Protein 6V7K (pdb70)

Organism: Homo sapiens (NCBI:txid9606)

Structure (mmCIF, N/CA/C/O backbone):
data_6V7K
#
_entry.id   6V7K
#
_cell.length_a   57.380
_cell.length_b   77.557
_cell.length_c   85.720
_cell.angle_alpha   90.00
_cell.angle_beta   90.00
_cell.angle_gamma   90.00
#
_symmetry.space_group_name_H-M   'P 21 21 21'
#
loop_
_entity.id
_entity.type
_entity.pdbx_description
1 polymer 'Vascular endothelial growth factor A'
2 polymer 'alpha/beta-Peptide HH4'
3 water water
#
loop_
_atom_site.group_PDB
_atom_site.id
_atom_site.type_symbol
_atom_site.label_atom_id
_atom_site.label_alt_id
_atom_site.label_comp_id
_atom_site.label_asym_id
_atom_site.label_entity_id
_atom_site.label_seq_id
_atom_site.pdbx_PDB_ins_code
_atom_site.Cartn_x
_atom_site.Cartn_y
_atom_site.Cartn_z
_atom_site.occupancy
_atom_site.B_iso_or_equiv
_atom_site.auth_seq_id
_atom_site.auth_comp_id
_atom_site.auth_asym_id
_atom_site.auth_atom_id
_atom_site.pdbx_PDB_model_num
ATOM 1 N N . GLU A 1 7 ? -8.320 -41.553 -12.144 1.00 60.81 13 GLU A N 1
ATOM 2 C CA . GLU A 1 7 ? -8.190 -41.627 -13.607 1.00 68.81 13 GLU A CA 1
ATOM 3 C C . GLU A 1 7 ? -6.865 -40.990 -14.032 1.00 64.75 13 GLU A C 1
ATOM 4 O O . GLU A 1 7 ? -6.412 -40.026 -13.419 1.00 68.10 13 GLU A O 1
ATOM 6 N N . VAL A 1 8 ? -6.259 -41.553 -15.079 1.00 55.64 14 VAL A N 1
ATOM 7 C CA . VAL A 1 8 ? -5.112 -40.967 -15.750 1.00 55.27 14 VAL A CA 1
ATOM 8 C C . VAL A 1 8 ? -5.576 -39.704 -16.486 1.00 55.46 14 VAL A C 1
ATOM 9 O O . VAL A 1 8 ? -6.566 -39.749 -17.206 1.00 63.43 14 VAL A O 1
ATOM 13 N N . VAL A 1 9 ? -4.860 -38.588 -16.302 1.00 52.15 15 VAL A N 1
ATOM 14 C CA . VAL A 1 9 ? -5.229 -37.310 -16.922 1.00 47.82 15 VAL A CA 1
ATOM 15 C C . VAL A 1 9 ? -4.688 -37.279 -18.350 1.00 46.20 15 VAL A C 1
ATOM 16 O O . VAL A 1 9 ? -3.500 -37.490 -18.567 1.00 46.58 15 VAL A O 1
ATOM 20 N N . LYS A 1 10 ? -5.572 -36.972 -19.305 1.00 48.10 16 LYS A N 1
ATOM 21 C CA . LYS A 1 10 ? -5.272 -37.132 -20.740 1.00 50.30 16 LYS A CA 1
ATOM 22 C C . LYS A 1 10 ? -4.366 -35.975 -21.200 1.00 47.53 16 LYS A C 1
ATOM 23 O O . LYS A 1 10 ? -4.472 -34.840 -20.696 1.00 43.34 16 LYS A O 1
ATOM 25 N N . PHE A 1 11 ? -3.472 -36.268 -22.158 1.00 43.32 17 PHE A N 1
ATOM 26 C CA . PHE A 1 11 ? -2.459 -35.320 -22.609 1.00 42.92 17 PHE A CA 1
ATOM 27 C C . PHE A 1 11 ? -3.048 -33.912 -22.807 1.00 45.75 17 PHE A C 1
ATOM 28 O O . PHE A 1 11 ? -2.611 -32.969 -22.170 1.00 45.85 17 PHE A O 1
ATOM 36 N N . MET A 1 12 ? -4.031 -33.782 -23.703 1.00 48.16 18 MET A N 1
ATOM 37 C CA . MET A 1 12 ? -4.610 -32.497 -24.070 1.00 50.65 18 MET A CA 1
ATOM 38 C C . MET A 1 12 ? -5.103 -31.741 -22.826 1.00 48.98 18 MET A C 1
ATOM 39 O O . MET A 1 12 ? -5.046 -30.511 -22.793 1.00 42.22 18 MET A O 1
ATOM 44 N N . ASP A 1 13 ? -5.585 -32.464 -21.812 1.00 46.77 19 ASP A N 1
ATOM 45 C CA . ASP A 1 13 ? -6.109 -31.848 -20.608 1.00 47.36 19 ASP A CA 1
ATOM 46 C C . ASP A 1 13 ? -4.943 -31.318 -19.753 1.00 47.65 19 ASP A C 1
ATOM 47 O O . ASP A 1 13 ? -5.001 -30.214 -19.230 1.00 47.58 19 ASP A O 1
ATOM 52 N N . VAL A 1 14 ? -3.867 -32.096 -19.617 1.00 47.69 20 VAL A N 1
ATOM 53 C CA . VAL A 1 14 ? -2.690 -31.641 -18.886 1.00 44.16 20 VAL A CA 1
ATOM 54 C C . VAL A 1 14 ? -2.204 -30.321 -19.499 1.00 47.45 20 VAL A C 1
ATOM 55 O O . VAL A 1 14 ? -1.884 -29.355 -18.772 1.00 52.62 20 VAL A O 1
ATOM 59 N N . TYR A 1 15 ? -2.138 -30.288 -20.835 1.00 40.00 21 TYR A N 1
ATOM 60 C CA . TYR A 1 15 ? -1.571 -29.173 -21.550 1.00 39.48 21 TYR A CA 1
ATOM 61 C C . TYR A 1 15 ? -2.437 -27.928 -21.380 1.00 38.95 21 TYR A C 1
ATOM 62 O O . TYR A 1 15 ? -1.922 -26.877 -21.195 1.00 42.90 21 TYR A O 1
ATOM 71 N N . GLN A 1 16 ? -3.755 -28.076 -21.471 1.00 45.55 22 GLN A N 1
ATOM 72 C CA . GLN A 1 16 ? -4.677 -26.952 -21.403 1.00 49.24 22 GLN A CA 1
ATOM 73 C C . GLN A 1 16 ? -4.597 -26.340 -20.007 1.00 45.32 22 GLN A C 1
ATOM 74 O O . GLN A 1 16 ? -4.675 -25.145 -19.848 1.00 40.73 22 GLN A O 1
ATOM 80 N N . ARG A 1 17 ? -4.472 -27.193 -18.994 1.00 45.26 23 ARG A N 1
ATOM 81 C CA . ARG A 1 17 ? -4.525 -26.721 -17.634 1.00 43.06 23 ARG A CA 1
ATOM 82 C C . ARG A 1 17 ? -3.218 -26.010 -17.252 1.00 40.55 23 ARG A C 1
ATOM 83 O O . ARG A 1 17 ? -3.241 -25.185 -16.370 1.00 38.39 23 ARG A O 1
ATOM 91 N N . SER A 1 18 ? -2.100 -26.320 -17.923 1.00 39.24 24 SER A N 1
ATOM 92 C CA . SER A 1 18 ? -0.803 -25.849 -17.467 1.00 39.07 24 SER A CA 1
ATOM 93 C C . SER A 1 18 ? -0.216 -24.761 -18.375 1.00 37.95 24 SER A C 1
ATOM 94 O O . SER A 1 18 ? 0.847 -24.217 -18.042 1.00 34.81 24 SER A O 1
ATOM 97 N N . TYR A 1 19 ? -0.894 -24.437 -19.487 1.00 37.03 25 TYR A N 1
ATOM 98 C CA . TYR A 1 19 ? -0.438 -23.380 -20.421 1.00 39.71 25 TYR A CA 1
ATOM 99 C C . TYR A 1 19 ? -0.665 -22.001 -19.782 1.00 38.84 25 TYR A C 1
ATOM 100 O O . TYR A 1 19 ? -1.728 -21.750 -19.204 1.00 39.59 25 TYR A O 1
ATOM 109 N N . CYS A 1 20 ? 0.351 -21.136 -19.906 1.00 40.47 26 CYS A N 1
ATOM 110 C CA . CYS A 1 20 ? 0.357 -19.681 -19.550 1.00 41.13 26 CYS A CA 1
ATOM 111 C C . CYS A 1 20 ? -1.062 -19.143 -19.364 1.00 39.16 26 CYS A C 1
ATOM 112 O O . CYS A 1 20 ? -1.821 -19.071 -20.310 1.00 38.50 26 CYS A O 1
ATOM 115 N N . HIS A 1 21 ? -1.406 -18.793 -18.123 1.00 39.68 27 HIS A N 1
ATOM 116 C CA . HIS A 1 21 ? -2.675 -18.140 -17.809 1.00 40.83 27 HIS A CA 1
ATOM 117 C C . HIS A 1 21 ? -2.622 -17.608 -16.374 1.00 42.37 27 HIS A C 1
ATOM 118 O O . HIS A 1 21 ? -1.717 -17.934 -15.601 1.00 36.24 27 HIS A O 1
ATOM 125 N N . PRO A 1 22 ? -3.581 -16.744 -15.980 1.00 40.18 28 PRO A N 1
ATOM 126 C CA . PRO A 1 22 ? -3.615 -16.218 -14.623 1.00 38.44 28 PRO A CA 1
ATOM 127 C C . PRO A 1 22 ? -4.101 -17.308 -13.669 1.00 36.92 28 PRO A C 1
ATOM 128 O O . PRO A 1 22 ? -5.121 -17.922 -13.944 1.00 35.76 28 PRO A O 1
ATOM 132 N N . ILE A 1 23 ? -3.366 -17.494 -12.568 1.00 38.28 29 ILE A N 1
ATOM 133 C CA . ILE A 1 23 ? -3.614 -18.541 -11.569 1.00 44.14 29 ILE A CA 1
ATOM 134 C C . ILE A 1 23 ? -3.620 -17.877 -10.181 1.00 41.90 29 ILE A C 1
ATOM 135 O O . ILE A 1 23 ? -2.848 -16.943 -9.921 1.00 39.05 29 ILE A O 1
ATOM 140 N N . GLU A 1 24 ? -4.507 -18.346 -9.299 1.00 39.76 30 GLU A N 1
ATOM 141 C CA . GLU A 1 24 ? -4.522 -17.890 -7.922 1.00 40.14 30 GLU A CA 1
ATOM 142 C C . GLU A 1 24 ? -3.245 -18.400 -7.231 1.00 36.71 30 GLU A C 1
ATOM 143 O O . GLU A 1 24 ? -2.941 -19.560 -7.248 1.00 34.79 30 GLU A O 1
ATOM 149 N N . THR A 1 25 ? -2.517 -17.471 -6.619 1.00 37.95 31 THR A N 1
ATOM 150 C CA . THR A 1 25 ? -1.170 -17.643 -6.167 1.00 37.49 31 THR A CA 1
ATOM 151 C C . THR A 1 25 ? -1.049 -16.958 -4.810 1.00 38.30 31 THR A C 1
ATOM 152 O O . THR A 1 25 ? -1.586 -15.883 -4.623 1.00 38.67 31 THR A O 1
ATOM 156 N N . LEU A 1 26 ? -0.343 -17.611 -3.888 1.00 39.04 32 LEU A N 1
ATOM 157 C CA . LEU A 1 26 ? -0.144 -17.131 -2.552 1.00 39.72 32 LEU A CA 1
ATOM 158 C C . LEU A 1 26 ? 1.213 -16.439 -2.526 1.00 43.21 32 LEU A C 1
ATOM 159 O O . LEU A 1 26 ? 2.247 -17.067 -2.806 1.00 43.21 32 LEU A O 1
ATOM 164 N N . VAL A 1 27 ? 1.143 -15.131 -2.250 1.00 40.05 33 VAL A N 1
ATOM 165 C CA . VAL A 1 27 ? 2.212 -14.220 -2.367 1.00 39.94 33 VAL A CA 1
ATOM 166 C C . VAL A 1 27 ? 2.481 -13.590 -1.000 1.00 42.24 33 VAL A C 1
ATOM 167 O O . VAL A 1 27 ? 1.566 -13.050 -0.383 1.00 39.05 33 VAL A O 1
ATOM 171 N N . ASP A 1 28 ? 3.753 -13.628 -0.589 1.00 47.96 34 ASP A N 1
ATOM 172 C CA . ASP A 1 28 ? 4.238 -13.051 0.663 1.00 54.93 34 ASP A CA 1
ATOM 173 C C . ASP A 1 28 ? 4.156 -11.516 0.594 1.00 48.61 34 ASP A C 1
ATOM 174 O O . ASP A 1 28 ? 4.626 -10.901 -0.355 1.00 46.90 34 ASP A O 1
ATOM 179 N N . ILE A 1 29 ? 3.548 -10.908 1.618 1.00 45.00 35 ILE A N 1
ATOM 180 C CA . ILE A 1 29 ? 3.329 -9.475 1.640 1.00 48.08 35 ILE A CA 1
ATOM 181 C C . ILE A 1 29 ? 4.671 -8.740 1.720 1.00 52.23 35 ILE A C 1
ATOM 182 O O . ILE A 1 29 ? 4.770 -7.670 1.170 1.00 55.01 35 ILE A O 1
ATOM 187 N N . PHE A 1 30 ? 5.682 -9.321 2.387 1.00 64.89 36 PHE A N 1
ATOM 188 C CA . PHE A 1 30 ? 7.062 -8.753 2.444 1.00 75.06 36 PHE A CA 1
ATOM 189 C C . PHE A 1 30 ? 7.643 -8.555 1.034 1.00 72.20 36 PHE A C 1
ATOM 190 O O . PHE A 1 30 ? 8.300 -7.548 0.781 1.00 70.31 36 PHE A O 1
ATOM 198 N N . GLN A 1 31 ? 7.417 -9.523 0.135 1.00 73.57 37 GLN A N 1
ATOM 199 C CA . GLN A 1 31 ? 8.011 -9.515 -1.211 1.00 71.69 37 GLN A CA 1
ATOM 200 C C . GLN A 1 31 ? 7.331 -8.463 -2.086 1.00 71.27 37 GLN A C 1
ATOM 201 O O . GLN A 1 31 ? 7.896 -8.041 -3.073 1.00 84.56 37 GLN A O 1
ATOM 207 N N . GLU A 1 32 ? 6.125 -8.038 -1.720 1.00 69.97 38 GLU A N 1
ATOM 208 C CA . GLU A 1 32 ? 5.423 -7.021 -2.492 1.00 77.16 38 GLU A CA 1
ATOM 209 C C . GLU A 1 32 ? 5.746 -5.617 -1.969 1.00 77.66 38 GLU A C 1
ATOM 210 O O . GLU A 1 32 ? 5.663 -4.652 -2.721 1.00 80.81 38 GLU A O 1
ATOM 216 N N . TYR A 1 33 ? 6.054 -5.513 -0.673 1.00 74.80 39 TYR A N 1
ATOM 217 C CA . TYR A 1 33 ? 6.410 -4.262 -0.027 1.00 72.61 39 TYR A CA 1
ATOM 218 C C . TYR A 1 33 ? 7.678 -4.496 0.789 1.00 74.40 39 TYR A C 1
ATOM 219 O O . TYR A 1 33 ? 7.615 -4.664 2.004 1.00 79.87 39 TYR A O 1
ATOM 228 N N . PRO A 1 34 ? 8.871 -4.565 0.160 1.00 82.38 40 PRO A N 1
ATOM 229 C CA . PRO A 1 34 ? 10.119 -4.710 0.916 1.00 83.29 40 PRO A CA 1
ATOM 230 C C . PRO A 1 34 ? 10.425 -3.457 1.753 1.00 85.10 40 PRO A C 1
ATOM 231 O O . PRO A 1 34 ? 11.107 -3.567 2.771 1.00 82.31 40 PRO A O 1
ATOM 235 N N . ASP A 1 35 ? 9.873 -2.307 1.328 1.00 86.55 41 ASP A N 1
ATOM 236 C CA . ASP A 1 35 ? 10.021 -0.994 1.983 1.00 95.20 41 ASP A CA 1
ATOM 237 C C . ASP A 1 35 ? 9.394 -0.987 3.388 1.00 100.25 41 ASP A C 1
ATOM 238 O O . ASP A 1 35 ? 9.854 -0.268 4.267 1.00 109.54 41 ASP A O 1
ATOM 240 N N . GLU A 1 36 ? 8.332 -1.770 3.595 1.00 104.26 42 GLU A N 1
ATOM 241 C CA . GLU A 1 36 ? 7.606 -1.787 4.865 1.00 97.11 42 GLU A CA 1
ATOM 242 C C . GLU A 1 36 ? 8.069 -2.996 5.689 1.00 102.40 42 GLU A C 1
ATOM 243 O O . GLU A 1 36 ? 7.239 -3.702 6.264 1.00 100.04 42 GLU A O 1
ATOM 246 N N . ILE A 1 37 ? 9.393 -3.208 5.761 1.00 105.72 43 ILE A N 1
ATOM 247 C CA . ILE A 1 37 ? 9.995 -4.392 6.413 1.00 112.69 43 ILE A CA 1
ATOM 248 C C . ILE A 1 37 ? 9.949 -4.282 7.951 1.00 119.17 43 ILE A C 1
ATOM 249 O O . ILE A 1 37 ? 10.205 -5.284 8.638 1.00 122.30 43 ILE A O 1
ATOM 251 N N . GLU A 1 38 ? 9.627 -3.093 8.490 1.00 116.29 44 GLU A N 1
ATOM 252 C CA . GLU A 1 38 ? 9.568 -2.832 9.949 1.00 107.97 44 GLU A CA 1
ATOM 253 C C . GLU A 1 38 ? 8.304 -3.440 10.594 1.00 109.17 44 GLU A C 1
ATOM 254 O O . GLU A 1 38 ? 8.352 -3.839 11.759 1.00 110.00 44 GLU A O 1
ATOM 256 N N . TYR A 1 39 ? 7.190 -3.518 9.846 1.00 106.18 45 TYR A N 1
ATOM 257 C CA . TYR A 1 39 ? 5.870 -3.990 10.347 1.00 91.66 45 TYR A CA 1
ATOM 258 C C . TYR A 1 39 ? 5.779 -5.533 10.310 1.00 85.50 45 TYR A C 1
ATOM 259 O O . TYR A 1 39 ? 6.614 -6.218 9.708 1.00 80.84 45 TYR A O 1
ATOM 261 N N . ILE A 1 40 ? 4.764 -6.081 10.994 1.00 78.69 46 ILE A N 1
ATOM 262 C CA . ILE A 1 40 ? 4.345 -7.497 10.871 1.00 68.47 46 ILE A CA 1
ATOM 263 C C . ILE A 1 40 ? 2.948 -7.507 10.241 1.00 60.48 46 ILE A C 1
ATOM 264 O O . ILE A 1 40 ? 2.117 -6.660 10.558 1.00 58.80 46 ILE A O 1
ATOM 269 N N . PHE A 1 41 ? 2.684 -8.477 9.364 1.00 53.27 47 PHE A N 1
ATOM 270 C CA . PHE A 1 41 ? 1.380 -8.550 8.694 1.00 51.67 47 PHE A CA 1
ATOM 271 C C . PHE A 1 41 ? 0.646 -9.831 9.085 1.00 42.40 47 PHE A C 1
ATOM 272 O O . PHE A 1 41 ? 1.246 -10.893 9.204 1.00 44.26 47 PHE A O 1
ATOM 280 N N . LYS A 1 42 ? -0.670 -9.702 9.237 1.00 40.01 48 LYS A N 1
ATOM 281 C CA . LYS A 1 42 ? -1.531 -10.820 9.509 1.00 42.70 48 LYS A CA 1
ATOM 282 C C . LYS A 1 42 ? -2.798 -10.692 8.660 1.00 39.78 48 LYS A C 1
ATOM 283 O O . LYS A 1 42 ? -3.482 -9.679 8.718 1.00 40.38 48 LYS A O 1
ATOM 289 N N . PRO A 1 43 ? -3.075 -11.671 7.791 1.00 37.01 49 PRO A N 1
ATOM 290 C CA . PRO A 1 43 ? -2.182 -12.752 7.401 1.00 35.55 49 PRO A CA 1
ATOM 291 C C . PRO A 1 43 ? -0.945 -12.170 6.724 1.00 35.24 49 PRO A C 1
ATOM 292 O O . PRO A 1 43 ? -0.977 -10.985 6.338 1.00 35.51 49 PRO A O 1
ATOM 296 N N . SER A 1 44 ? 0.106 -12.990 6.585 1.00 37.08 50 SER A N 1
ATOM 297 C CA . SER A 1 44 ? 1.403 -12.496 6.066 1.00 41.18 50 SER A CA 1
ATOM 298 C C . SER A 1 44 ? 1.544 -12.738 4.551 1.00 41.97 50 SER A C 1
ATOM 299 O O . SER A 1 44 ? 2.471 -12.220 3.922 1.00 46.92 50 SER A O 1
ATOM 302 N N . CYS A 1 45 ? 0.615 -13.493 3.958 1.00 40.84 51 CYS A N 1
ATOM 303 C CA . CYS A 1 45 ? 0.545 -13.611 2.517 1.00 42.88 51 CYS A CA 1
ATOM 304 C C . CYS A 1 45 ? -0.909 -13.424 2.046 1.00 38.36 51 CYS A C 1
ATOM 305 O O . CYS A 1 45 ? -1.830 -13.431 2.860 1.00 35.67 51 CYS A O 1
ATOM 308 N N . VAL A 1 46 ? -1.100 -13.191 0.737 1.00 34.61 52 VAL A N 1
ATOM 309 C CA . VAL A 1 46 ? -2.432 -12.952 0.193 1.00 35.26 52 VAL A CA 1
ATOM 310 C C . VAL A 1 46 ? -2.645 -13.720 -1.106 1.00 31.94 52 VAL A C 1
ATOM 311 O O . VAL A 1 46 ? -1.718 -13.974 -1.847 1.00 31.10 52 VAL A O 1
ATOM 315 N N . PRO A 1 47 ? -3.901 -14.030 -1.471 1.00 29.00 53 PRO A N 1
ATOM 316 C CA . PRO A 1 47 ? -4.198 -14.689 -2.733 1.00 29.79 53 PRO A CA 1
ATOM 317 C C . PRO A 1 47 ? -4.386 -13.693 -3.873 1.00 31.37 53 PRO A C 1
ATOM 318 O O . PRO A 1 47 ? -5.208 -12.816 -3.765 1.00 34.99 53 PRO A O 1
ATOM 322 N N . LEU A 1 48 ? -3.611 -13.856 -4.943 1.00 33.49 54 LEU A N 1
ATOM 323 C CA . LEU A 1 48 ? -3.620 -12.944 -6.055 1.00 31.98 54 LEU A CA 1
ATOM 324 C C . LEU A 1 48 ? -3.618 -13.733 -7.369 1.00 34.36 54 LEU A C 1
ATOM 325 O O . LEU A 1 48 ? -2.989 -14.776 -7.483 1.00 34.01 54 LEU A O 1
ATOM 330 N N . MET A 1 49 ? -4.361 -13.217 -8.348 1.00 36.90 55 MET A N 1
ATOM 331 C CA . MET A 1 49 ? -4.264 -13.652 -9.707 1.00 36.93 55 MET A CA 1
ATOM 332 C C . MET A 1 49 ? -2.935 -13.139 -10.271 1.00 33.77 55 MET A C 1
ATOM 333 O O . MET A 1 49 ? -2.652 -11.960 -10.248 1.00 32.46 55 MET A O 1
ATOM 338 N N . ARG A 1 50 ? -2.084 -14.083 -10.674 1.00 35.66 56 ARG A N 1
ATOM 339 C CA . ARG A 1 50 ? -0.784 -13.827 -11.314 1.00 36.21 56 ARG A CA 1
ATOM 340 C C . ARG A 1 50 ? -0.537 -14.859 -12.425 1.00 36.30 56 ARG A C 1
ATOM 341 O O . ARG A 1 50 ? -1.019 -15.984 -12.355 1.00 35.90 56 ARG A O 1
ATOM 349 N N . CYS A 1 51 ? 0.254 -14.444 -13.416 1.00 40.11 57 CYS A N 1
ATOM 350 C CA . CYS A 1 51 ? 0.688 -15.250 -14.519 1.00 43.98 57 CYS A CA 1
ATOM 351 C C . CYS A 1 51 ? 1.545 -16.390 -13.995 1.00 44.30 57 CYS A C 1
ATOM 352 O O . CYS A 1 51 ? 2.497 -16.152 -13.295 1.00 50.94 57 CYS A O 1
ATOM 355 N N . GLY A 1 52 ? 1.158 -17.611 -14.355 1.00 45.60 58 GLY A N 1
ATOM 356 C CA . GLY A 1 52 ? 1.963 -18.806 -14.219 1.00 45.38 58 GLY A CA 1
ATOM 357 C C . GLY A 1 52 ? 1.677 -19.779 -15.354 1.00 45.52 58 GLY A C 1
ATOM 358 O O . GLY A 1 52 ? 0.833 -19.536 -16.227 1.00 50.19 58 GLY A O 1
ATOM 359 N N . GLY A 1 53 ? 2.377 -20.909 -15.341 1.00 44.24 59 GLY A N 1
ATOM 360 C CA . GLY A 1 53 ? 2.242 -21.884 -16.388 1.00 44.65 59 GLY A CA 1
ATOM 361 C C . GLY A 1 53 ? 3.452 -21.833 -17.279 1.00 43.47 59 GLY A C 1
ATOM 362 O O . GLY A 1 53 ? 4.382 -21.091 -16.979 1.00 46.72 59 GLY A O 1
ATOM 363 N N . CYS A 1 54 ? 3.422 -22.631 -18.344 1.00 42.20 60 CYS A N 1
ATOM 364 C CA A CYS A 1 54 ? 4.559 -22.786 -19.243 0.25 45.52 60 CYS A CA 1
ATOM 365 C CA B CYS A 1 54 ? 4.559 -22.786 -19.243 0.25 45.52 60 CYS A CA 1
ATOM 366 C CA C CYS A 1 54 ? 4.558 -22.790 -19.246 0.50 47.11 60 CYS A CA 1
ATOM 367 C C . CYS A 1 54 ? 4.146 -22.461 -20.688 1.00 46.26 60 CYS A C 1
ATOM 368 O O . CYS A 1 54 ? 2.960 -22.321 -21.012 1.00 40.46 60 CYS A O 1
ATOM 375 N N . CYS A 1 55 ? 5.149 -22.319 -21.548 1.00 48.17 61 CYS A N 1
ATOM 376 C CA . CYS A 1 55 ? 4.949 -21.984 -22.934 1.00 54.84 61 CYS A CA 1
ATOM 377 C C . CYS A 1 55 ? 5.431 -23.158 -23.792 1.00 60.80 61 CYS A C 1
ATOM 378 O O . CYS A 1 55 ? 6.100 -24.105 -23.304 1.00 62.65 61 CYS A O 1
ATOM 381 N N . ASN A 1 56 ? 5.099 -23.086 -25.079 1.00 59.49 62 ASN A N 1
ATOM 382 C CA . ASN A 1 56 ? 5.419 -24.142 -26.006 1.00 69.35 62 ASN A CA 1
ATOM 383 C C . ASN A 1 56 ? 6.945 -24.344 -26.088 1.00 77.66 62 ASN A C 1
ATOM 384 O O . ASN A 1 56 ? 7.407 -25.446 -26.363 1.00 69.40 62 ASN A O 1
ATOM 389 N N . ASP A 1 57 ? 7.714 -23.287 -25.805 1.00 84.52 63 ASP A N 1
ATOM 390 C CA . ASP A 1 57 ? 9.143 -23.233 -26.046 1.00 82.97 63 ASP A CA 1
ATOM 391 C C . ASP A 1 57 ? 9.848 -22.799 -24.755 1.00 86.53 63 ASP A C 1
ATOM 392 O O . ASP A 1 57 ? 9.216 -22.283 -23.828 1.00 82.81 63 ASP A O 1
ATOM 397 N N . GLU A 1 58 ? 11.166 -23.024 -24.713 1.00 92.57 64 GLU A N 1
ATOM 398 C CA . GLU A 1 58 ? 12.025 -22.675 -23.583 1.00 96.11 64 GLU A CA 1
ATOM 399 C C . GLU A 1 58 ? 12.816 -21.383 -23.861 1.00 89.03 64 GLU A C 1
ATOM 400 O O . GLU A 1 58 ? 13.799 -21.104 -23.190 1.00 96.68 64 GLU A O 1
ATOM 402 N N . GLY A 1 59 ? 12.388 -20.597 -24.853 1.00 81.42 65 GLY A N 1
ATOM 403 C CA . GLY A 1 59 ? 12.889 -19.233 -25.074 1.00 69.65 65 GLY A CA 1
ATOM 404 C C . GLY A 1 59 ? 11.780 -18.184 -24.968 1.00 71.00 65 GLY A C 1
ATOM 405 O O . GLY A 1 59 ? 11.933 -17.055 -25.446 1.00 63.90 65 GLY A O 1
ATOM 406 N N . LEU A 1 60 ? 10.651 -18.574 -24.353 1.00 70.59 66 LEU A N 1
ATOM 407 C CA . LEU A 1 60 ? 9.487 -17.725 -24.120 1.00 59.81 66 LEU A CA 1
ATOM 408 C C . LEU A 1 60 ? 9.186 -17.717 -22.620 1.00 60.06 66 LEU A C 1
ATOM 409 O O . LEU A 1 60 ? 9.404 -18.710 -21.946 1.00 57.87 66 LEU A O 1
ATOM 414 N N . GLU A 1 61 ? 8.678 -16.584 -22.124 1.00 62.50 67 GLU A N 1
ATOM 415 C CA . GLU A 1 61 ? 8.232 -16.449 -20.739 1.00 57.84 67 GLU A CA 1
ATOM 416 C C . GLU A 1 61 ? 6.744 -16.078 -20.756 1.00 49.27 67 GLU A C 1
ATOM 417 O O . GLU A 1 61 ? 6.262 -15.442 -21.684 1.00 46.69 67 GLU A O 1
ATOM 423 N N . CYS A 1 62 ? 6.015 -16.554 -19.750 1.00 45.94 68 CYS A N 1
ATOM 424 C CA . CYS A 1 62 ? 4.650 -16.172 -19.534 1.00 47.00 68 CYS A CA 1
ATOM 425 C C . CYS A 1 62 ? 4.668 -14.761 -18.921 1.00 47.93 68 CYS A C 1
ATOM 426 O O . CYS A 1 62 ? 5.369 -14.542 -17.946 1.00 53.50 68 CYS A O 1
ATOM 429 N N . VAL A 1 63 ? 3.995 -13.784 -19.543 1.00 42.77 69 VAL A N 1
ATOM 430 C CA . VAL A 1 63 ? 4.035 -12.404 -19.007 1.00 45.60 69 VAL A CA 1
ATOM 431 C C . VAL A 1 63 ? 2.661 -11.752 -19.095 1.00 40.87 69 VAL A C 1
ATOM 432 O O . VAL A 1 63 ? 1.823 -12.088 -19.930 1.00 37.09 69 VAL A O 1
ATOM 436 N N . PRO A 1 64 ? 2.416 -10.796 -18.184 1.00 39.19 70 PRO A N 1
ATOM 437 C CA . PRO A 1 64 ? 1.137 -10.094 -18.126 1.00 40.37 70 PRO A CA 1
ATOM 438 C C . PRO A 1 64 ? 0.984 -9.056 -19.251 1.00 39.52 70 PRO A C 1
ATOM 439 O O . PRO A 1 64 ? 1.968 -8.441 -19.636 1.00 40.71 70 PRO A O 1
ATOM 443 N N . THR A 1 65 ? -0.246 -8.937 -19.769 1.00 37.22 71 THR A N 1
ATOM 444 C CA . THR A 1 65 ? -0.636 -7.984 -20.782 1.00 40.89 71 THR A CA 1
ATOM 445 C C . THR A 1 65 ? -1.751 -7.047 -20.285 1.00 40.10 71 THR A C 1
ATOM 446 O O . THR A 1 65 ? -2.099 -6.093 -20.956 1.00 43.28 71 THR A O 1
ATOM 450 N N . GLU A 1 66 ? -2.351 -7.345 -19.138 1.00 42.96 72 GLU A N 1
ATOM 451 C CA . GLU A 1 66 ? -3.452 -6.562 -18.586 1.00 43.88 72 GLU A CA 1
ATOM 452 C C . GLU A 1 66 ? -3.370 -6.714 -17.069 1.00 41.90 72 GLU A C 1
ATOM 453 O O . GLU A 1 66 ? -3.381 -7.822 -16.589 1.00 42.78 72 GLU A O 1
ATOM 459 N N . GLU A 1 67 ? -3.222 -5.601 -16.349 1.00 43.93 73 GLU A N 1
ATOM 460 C CA . GLU A 1 67 ? -3.113 -5.587 -14.884 1.00 45.88 73 GLU A CA 1
ATOM 461 C C . GLU A 1 67 ? -4.200 -4.692 -14.295 1.00 44.67 73 GLU A C 1
ATOM 462 O O . GLU A 1 67 ? -4.805 -3.891 -15.005 1.00 49.70 73 GLU A O 1
ATOM 468 N N . SER A 1 68 ? -4.425 -4.856 -12.992 1.00 43.54 74 SER A N 1
ATOM 469 C CA . SER A 1 68 ? -5.402 -4.093 -12.216 1.00 41.36 74 SER A CA 1
ATOM 470 C C . SER A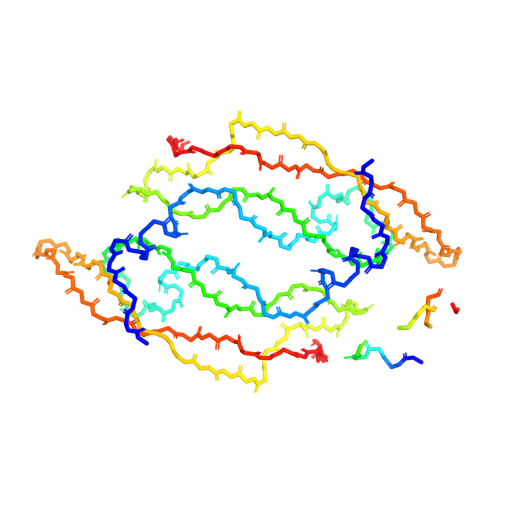 1 68 ? -4.997 -4.206 -10.752 1.00 41.15 74 SER A C 1
ATOM 471 O O . SER A 1 68 ? -4.006 -4.843 -10.450 1.00 46.41 74 SER A O 1
ATOM 474 N N . ASN A 1 69 ? -5.774 -3.575 -9.872 1.00 45.06 75 ASN A N 1
ATOM 475 C CA . ASN A 1 69 ? -5.492 -3.515 -8.460 1.00 44.93 75 ASN A CA 1
ATOM 476 C C . ASN A 1 69 ? -6.688 -4.093 -7.702 1.00 43.73 75 ASN A C 1
ATOM 477 O O . ASN A 1 69 ? -7.839 -3.951 -8.128 1.00 40.57 75 ASN A O 1
ATOM 482 N N . ILE A 1 70 ? -6.381 -4.805 -6.615 1.00 37.74 76 ILE A N 1
ATOM 483 C CA . ILE A 1 70 ? -7.380 -5.239 -5.679 1.00 37.51 76 ILE A CA 1
ATOM 484 C C . ILE A 1 70 ? -6.969 -4.762 -4.278 1.00 36.86 76 ILE A C 1
ATOM 485 O O . ILE A 1 70 ? -5.759 -4.667 -3.955 1.00 33.48 76 ILE A O 1
ATOM 490 N N . THR A 1 71 ? -7.985 -4.426 -3.469 1.00 35.92 77 THR A N 1
ATOM 491 C CA . THR A 1 71 ? -7.795 -3.846 -2.142 1.00 37.19 77 THR A CA 1
ATOM 492 C C . THR A 1 71 ? -8.214 -4.894 -1.111 1.00 35.05 77 THR A C 1
ATOM 493 O O . THR A 1 71 ? -9.270 -5.480 -1.262 1.00 34.52 77 THR A O 1
ATOM 497 N N . MET A 1 72 ? -7.387 -5.113 -0.082 1.00 32.77 78 MET A N 1
ATOM 498 C CA . MET A 1 72 ? -7.710 -6.089 0.954 1.00 35.83 78 MET A CA 1
ATOM 499 C C . MET A 1 72 ? -7.515 -5.501 2.355 1.00 34.00 78 MET A C 1
ATOM 500 O O . MET A 1 72 ? -6.682 -4.643 2.580 1.00 32.22 78 MET A O 1
ATOM 505 N N . GLN A 1 73 ? -8.295 -6.003 3.312 1.00 34.68 79 GLN A N 1
ATOM 506 C CA . GLN A 1 73 ? -8.124 -5.620 4.694 1.00 33.55 79 GLN A CA 1
ATOM 507 C C . GLN A 1 73 ? -7.019 -6.469 5.299 1.00 33.41 79 GLN A C 1
ATOM 508 O O . GLN A 1 73 ? -7.152 -7.696 5.350 1.00 33.32 79 GLN A O 1
ATOM 514 N N . ILE A 1 74 ? -5.949 -5.798 5.750 1.00 33.87 80 ILE A N 1
ATOM 515 C CA . ILE A 1 74 ? -4.804 -6.474 6.369 1.00 36.20 80 ILE A CA 1
ATOM 516 C C . ILE A 1 74 ? -4.602 -5.944 7.787 1.00 38.14 80 ILE A C 1
ATOM 517 O O . ILE A 1 74 ? -4.825 -4.793 8.044 1.00 37.55 80 ILE A O 1
ATOM 522 N N . MET A 1 75 ? -4.135 -6.811 8.685 1.00 41.71 81 MET A N 1
ATOM 523 C CA . MET A 1 75 ? -3.766 -6.393 10.007 1.00 43.90 81 MET A CA 1
ATOM 524 C C . MET A 1 75 ? -2.261 -6.100 10.048 1.00 48.36 81 MET A C 1
ATOM 525 O O . MET A 1 75 ? -1.417 -6.977 9.766 1.00 40.93 81 MET A O 1
ATOM 530 N N . ARG A 1 76 ? -1.969 -4.851 10.435 1.00 53.52 82 ARG A N 1
ATOM 531 C CA . ARG A 1 76 ? -0.638 -4.271 10.519 1.00 56.74 82 ARG A CA 1
ATOM 532 C C . ARG A 1 76 ? -0.294 -4.099 12.006 1.00 63.16 82 ARG A C 1
ATOM 533 O O . ARG A 1 76 ? -0.993 -3.387 12.736 1.00 60.99 82 ARG A O 1
ATOM 535 N N . ILE A 1 77 ? 0.761 -4.798 12.441 1.00 67.76 83 ILE A N 1
ATOM 536 C CA . ILE A 1 77 ? 1.275 -4.752 13.804 1.00 75.06 83 ILE A CA 1
ATOM 537 C C . ILE A 1 77 ? 2.689 -4.157 13.773 1.00 81.96 83 ILE A C 1
ATOM 538 O O . ILE A 1 77 ? 3.557 -4.677 13.074 1.00 83.18 83 ILE A O 1
ATOM 543 N N . LYS A 1 78 ? 2.902 -3.057 14.509 1.00 98.36 84 LYS A N 1
ATOM 544 C CA . LYS A 1 78 ? 4.246 -2.506 14.783 1.00 112.06 84 LYS A CA 1
ATOM 545 C C . LYS A 1 78 ? 4.690 -2.987 16.165 1.00 118.55 84 LYS A C 1
ATOM 546 O O . LYS A 1 78 ? 3.887 -2.972 17.095 1.00 124.31 84 LYS A O 1
ATOM 548 N N . PRO A 1 79 ? 5.951 -3.448 16.360 1.00 130.34 85 PRO A N 1
ATOM 549 C CA . PRO A 1 79 ? 6.399 -3.895 17.680 1.00 131.61 85 PRO A CA 1
ATOM 550 C C . PRO A 1 79 ? 6.331 -2.732 18.683 1.00 137.02 85 PRO A C 1
ATOM 551 O O . PRO A 1 79 ? 6.740 -1.610 18.358 1.00 147.13 85 PRO A O 1
ATOM 555 N N . HIS A 1 80 ? 5.793 -3.010 19.878 1.00 131.48 86 HIS A N 1
ATOM 556 C CA . HIS A 1 80 ? 5.520 -1.995 20.904 1.00 126.59 86 HIS A CA 1
ATOM 557 C C . HIS A 1 80 ? 4.569 -0.925 20.337 1.00 123.98 86 HIS A C 1
ATOM 558 O O . HIS A 1 80 ? 4.836 0.272 20.419 1.00 128.68 86 HIS A O 1
ATOM 560 N N . GLN A 1 81 ? 3.457 -1.385 19.750 1.00 120.89 87 GLN A N 1
ATOM 561 C CA . GLN A 1 81 ? 2.372 -0.536 19.229 1.00 113.90 87 GLN A CA 1
ATOM 562 C C . GLN A 1 81 ? 1.146 -1.427 18.973 1.00 115.03 87 GLN A C 1
ATOM 563 O O . GLN A 1 81 ? 1.188 -2.633 19.237 1.00 116.80 87 GLN A O 1
ATOM 565 N N . GLY A 1 82 ? 0.061 -0.839 18.451 1.00 110.43 88 GLY A N 1
ATOM 566 C CA . GLY A 1 82 ? -1.244 -1.526 18.364 1.00 102.77 88 GLY A CA 1
ATOM 567 C C . GLY A 1 82 ? -1.406 -2.389 17.117 1.00 93.25 88 GLY A C 1
ATOM 568 O O . GLY A 1 82 ? -0.597 -2.319 16.185 1.00 85.77 88 GLY A O 1
ATOM 569 N N . GLN A 1 83 ? -2.456 -3.225 17.133 1.00 79.21 89 GLN A N 1
ATOM 570 C CA . GLN A 1 83 ? -2.970 -3.947 15.964 1.00 70.95 89 GLN A CA 1
ATOM 571 C C . GLN A 1 83 ? -4.057 -3.098 15.280 1.00 66.45 89 GLN A C 1
ATOM 572 O O . GLN A 1 83 ? -5.126 -2.855 15.845 1.00 63.00 89 GLN A O 1
ATOM 574 N N . HIS A 1 84 ? -3.753 -2.621 14.070 1.00 64.82 90 HIS A N 1
ATOM 575 C CA . HIS A 1 84 ? -4.666 -1.847 13.230 1.00 67.16 90 HIS A CA 1
ATOM 576 C C . HIS A 1 84 ? -4.994 -2.692 11.994 1.00 62.04 90 HIS A C 1
ATOM 577 O O . HIS A 1 84 ? -4.084 -3.221 11.359 1.00 57.09 90 HIS A O 1
ATOM 584 N N . ILE A 1 85 ? -6.282 -2.836 11.670 1.00 53.36 91 ILE A N 1
ATOM 585 C CA . ILE A 1 85 ? -6.702 -3.401 10.395 1.00 48.81 91 ILE A CA 1
ATOM 586 C C . ILE A 1 85 ? -7.002 -2.263 9.411 1.00 50.38 91 ILE A C 1
ATOM 587 O O . ILE A 1 85 ? -7.954 -1.503 9.615 1.00 47.37 91 ILE A O 1
ATOM 592 N N . GLY A 1 86 ? -6.219 -2.209 8.320 1.00 50.89 92 GLY A N 1
ATOM 593 C CA . GLY A 1 86 ? -6.367 -1.236 7.251 1.00 50.24 92 GLY A CA 1
ATOM 594 C C . GLY A 1 86 ? -6.269 -1.866 5.873 1.00 50.84 92 GLY A C 1
ATOM 595 O O . GLY A 1 86 ? -5.802 -2.980 5.704 1.00 54.10 92 GLY A O 1
ATOM 596 N N . GLU A 1 87 ? -6.709 -1.105 4.876 1.00 53.48 93 GLU A N 1
ATOM 597 C CA . GLU A 1 87 ? -6.712 -1.524 3.501 1.00 56.11 93 GLU A CA 1
ATOM 598 C C . GLU A 1 87 ? -5.296 -1.425 2.923 1.00 56.10 93 GLU A C 1
ATOM 599 O O . GLU A 1 87 ? -4.590 -0.462 3.180 1.00 53.79 93 GLU A O 1
ATOM 605 N N . MET A 1 88 ? -4.918 -2.426 2.121 1.00 49.99 94 MET A N 1
ATOM 606 C CA . MET A 1 88 ? -3.730 -2.371 1.301 1.00 49.20 94 MET A CA 1
ATOM 607 C C . MET A 1 88 ? -4.080 -2.813 -0.115 1.00 46.38 94 MET A C 1
ATOM 608 O O . MET A 1 88 ? -5.063 -3.523 -0.337 1.00 49.59 94 MET A O 1
ATOM 613 N N . SER A 1 89 ? -3.233 -2.397 -1.055 1.00 43.63 95 SER A N 1
ATOM 614 C CA . SER A 1 89 ? -3.447 -2.614 -2.466 1.00 43.86 95 SER A CA 1
ATOM 615 C C . SER A 1 89 ? -2.350 -3.517 -3.038 1.00 39.31 95 SER A C 1
ATOM 616 O O . SER A 1 89 ? -1.201 -3.402 -2.671 1.00 45.67 95 SER A O 1
ATOM 619 N N . PHE A 1 90 ? -2.741 -4.402 -3.952 1.00 34.78 96 PHE A N 1
ATOM 620 C CA . PHE A 1 90 ? -1.839 -5.329 -4.578 1.00 35.45 96 PHE A CA 1
ATOM 621 C C . PHE A 1 90 ? -2.186 -5.429 -6.050 1.00 36.45 96 PHE A C 1
ATOM 622 O O . PHE A 1 90 ? -3.337 -5.201 -6.451 1.00 38.38 96 PHE A O 1
ATOM 630 N N . LEU A 1 91 ? -1.176 -5.820 -6.820 1.00 36.65 97 LEU A N 1
ATOM 631 C CA . LEU A 1 91 ? -1.281 -5.905 -8.227 1.00 38.34 97 LEU A CA 1
ATOM 632 C C . LEU A 1 91 ? -1.742 -7.305 -8.635 1.00 37.67 97 LEU A C 1
ATOM 633 O O . LEU A 1 91 ? -1.228 -8.309 -8.137 1.00 37.40 97 LEU A O 1
ATOM 638 N N . GLN A 1 92 ? -2.681 -7.347 -9.583 1.00 38.31 98 GLN A N 1
ATOM 639 C CA . GLN A 1 92 ? -3.195 -8.573 -10.165 1.00 37.39 98 GLN A CA 1
ATOM 640 C C . GLN A 1 92 ? -2.975 -8.572 -11.678 1.00 38.22 98 GLN A C 1
ATOM 641 O O . GLN A 1 92 ? -2.951 -7.526 -12.308 1.00 40.03 98 GLN A O 1
ATOM 647 N N . HIS A 1 93 ? -2.837 -9.773 -12.251 1.00 38.58 99 HIS A N 1
ATOM 648 C CA . HIS A 1 93 ? -2.745 -9.944 -13.700 1.00 33.92 99 HIS A CA 1
ATOM 649 C C . HIS A 1 93 ? -4.073 -10.479 -14.214 1.00 32.95 99 HIS A C 1
ATOM 650 O O . HIS A 1 93 ? -4.553 -11.470 -13.718 1.00 33.47 99 HIS A O 1
ATOM 657 N N . ASN A 1 94 ? -4.612 -9.824 -15.237 1.00 34.58 100 ASN A N 1
ATOM 658 C CA . ASN A 1 94 ? -5.891 -10.174 -15.826 1.00 37.16 100 ASN A CA 1
ATOM 659 C C . ASN A 1 94 ? -5.702 -10.959 -17.140 1.00 35.66 100 ASN A C 1
ATOM 660 O O . ASN A 1 94 ? -6.530 -11.774 -17.437 1.00 38.44 100 ASN A O 1
ATOM 665 N N . LYS A 1 95 ? -4.662 -10.678 -17.937 1.00 34.27 101 LYS A N 1
ATOM 666 C CA . LYS A 1 95 ? -4.382 -11.436 -19.162 1.00 38.14 101 LYS A CA 1
ATOM 667 C C . LYS A 1 95 ? -2.886 -11.732 -19.209 1.00 40.00 101 LYS A C 1
ATOM 668 O O . LYS A 1 95 ? -2.073 -10.923 -18.728 1.00 36.13 101 LYS A O 1
ATOM 670 N N . CYS A 1 96 ? -2.554 -12.902 -19.769 1.00 41.77 102 CYS A N 1
ATOM 671 C CA . CYS A 1 96 ? -1.172 -13.414 -19.871 1.00 44.54 102 CYS A CA 1
ATOM 672 C C . CYS A 1 96 ? -0.892 -13.859 -21.307 1.00 42.19 102 CYS A C 1
ATOM 673 O O . CYS A 1 96 ? -1.780 -14.342 -21.997 1.00 40.50 102 CYS A O 1
ATOM 676 N N . GLU A 1 97 ? 0.360 -13.714 -21.734 1.00 46.71 103 GLU A N 1
ATOM 677 C CA . GLU A 1 97 ? 0.785 -14.128 -23.067 1.00 52.52 103 GLU A CA 1
ATOM 678 C C . GLU A 1 97 ? 2.245 -14.597 -23.008 1.00 51.45 103 GLU A C 1
ATOM 679 O O . GLU A 1 97 ? 3.034 -14.118 -22.178 1.00 46.76 103 GLU A O 1
ATOM 685 N N . CYS A 1 98 ? 2.585 -15.530 -23.904 1.00 50.92 104 CYS A N 1
ATOM 686 C CA . CYS A 1 98 ? 3.943 -16.066 -24.054 1.00 51.21 104 CYS A CA 1
ATOM 687 C C . CYS A 1 98 ? 4.733 -15.169 -25.017 1.00 50.22 104 CYS A C 1
ATOM 688 O O . CYS A 1 98 ? 4.287 -14.948 -26.130 1.00 49.74 104 CYS A O 1
ATOM 691 N N . ARG A 1 99 ? 5.888 -14.659 -24.565 1.00 52.69 105 ARG A N 1
ATOM 692 C CA . ARG A 1 99 ? 6.720 -13.660 -25.290 1.00 58.65 105 ARG A CA 1
ATOM 693 C C . ARG A 1 99 ? 8.203 -14.006 -25.147 1.00 62.81 105 ARG A C 1
ATOM 694 O O . ARG A 1 99 ? 8.577 -14.707 -24.211 1.00 59.97 105 ARG A O 1
ATOM 702 N N . PRO A 1 100 ? 9.090 -13.504 -26.044 1.00 71.79 106 PRO A N 1
ATOM 703 C CA . PRO A 1 100 ? 10.537 -13.742 -25.944 1.00 74.73 106 PRO A CA 1
ATOM 704 C C . PRO A 1 100 ? 11.211 -13.160 -24.694 1.00 78.25 106 PRO A C 1
ATOM 705 O O . PRO A 1 100 ? 10.694 -12.220 -24.118 1.00 89.61 106 PRO A O 1
ATOM 709 N N . LYS A 1 101 ? 12.366 -13.721 -24.310 1.00 85.53 107 LYS A N 1
ATOM 710 C CA . LYS A 1 101 ? 13.111 -13.291 -23.107 1.00 86.38 107 LYS A CA 1
ATOM 711 C C . LYS A 1 101 ? 14.221 -12.308 -23.511 1.00 82.04 107 LYS A C 1
ATOM 712 O O . LYS A 1 101 ? 14.335 -11.213 -22.957 1.00 76.30 107 LYS A O 1
ATOM 714 N N . GLU B 1 7 ? -15.757 -2.814 -3.344 1.00 73.58 13 GLU B N 1
ATOM 715 C CA . GLU B 1 7 ? -15.339 -4.185 -3.705 1.00 70.38 13 GLU B CA 1
ATOM 716 C C . GLU B 1 7 ? -13.988 -4.523 -3.052 1.00 66.35 13 GLU B C 1
ATOM 717 O O . GLU B 1 7 ? -13.108 -5.071 -3.706 1.00 77.85 13 GLU B O 1
ATOM 719 N N . VAL B 1 8 ? -13.854 -4.200 -1.762 1.00 56.51 14 VAL B N 1
ATOM 720 C CA . VAL B 1 8 ? -12.696 -4.528 -0.919 1.00 54.09 14 VAL B CA 1
ATOM 721 C C . VAL B 1 8 ? -12.889 -5.916 -0.299 1.00 49.65 14 VAL B C 1
ATOM 722 O O . VAL B 1 8 ? -13.983 -6.247 0.159 1.00 50.35 14 VAL B O 1
ATOM 726 N N . VAL B 1 9 ? -11.805 -6.697 -0.232 1.00 43.15 15 VAL B N 1
ATOM 727 C CA . VAL B 1 9 ? -11.883 -8.034 0.299 1.00 38.75 15 VAL B CA 1
ATOM 728 C C . VAL B 1 9 ? -11.745 -7.973 1.822 1.00 38.00 15 VAL B C 1
ATOM 729 O O . VAL B 1 9 ? -10.728 -7.498 2.331 1.00 39.68 15 VAL B O 1
ATOM 733 N N . LYS B 1 10 ? -12.741 -8.534 2.514 1.00 35.82 16 LYS B N 1
ATOM 734 C CA . LYS B 1 10 ? -12.887 -8.416 3.96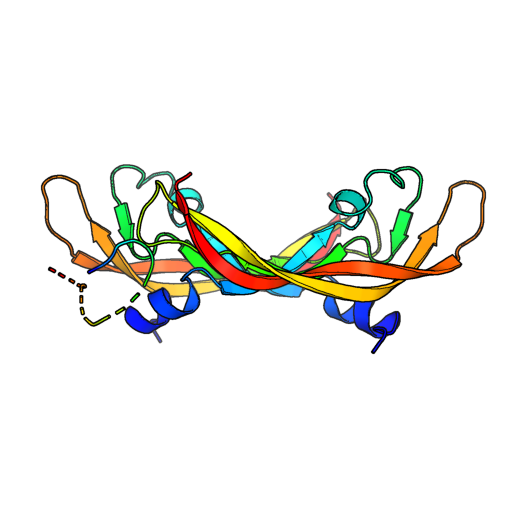7 1.00 38.59 16 LYS B CA 1
ATOM 735 C C . LYS B 1 10 ? -11.886 -9.346 4.656 1.00 36.30 16 LYS B C 1
ATOM 736 O O . LYS B 1 10 ? -11.519 -10.389 4.100 1.00 33.93 16 LYS B O 1
ATOM 740 N N . PHE B 1 11 ? -11.486 -8.949 5.877 1.00 34.95 17 PHE B N 1
ATOM 741 C CA . PHE B 1 11 ? -10.327 -9.484 6.594 1.00 35.56 17 PHE B CA 1
ATOM 742 C C . PHE B 1 11 ? -10.422 -10.998 6.767 1.00 35.95 17 PHE B C 1
ATOM 743 O O . PHE B 1 11 ? -9.494 -11.714 6.415 1.00 38.63 17 PHE B O 1
ATOM 751 N N . MET B 1 12 ? -11.522 -11.478 7.356 1.00 40.39 18 MET B N 1
ATOM 752 C CA . MET B 1 12 ? -11.631 -12.898 7.685 1.00 38.39 18 MET B CA 1
ATOM 753 C C . MET B 1 12 ? -11.657 -13.735 6.402 1.00 37.71 18 MET B C 1
ATOM 754 O O . MET B 1 12 ? -11.271 -14.897 6.396 1.00 35.81 18 MET B O 1
ATOM 759 N N . ASP B 1 13 ? -12.107 -13.130 5.307 1.00 40.09 19 ASP B N 1
ATOM 760 C CA . ASP B 1 13 ? -12.074 -13.786 4.013 1.00 44.31 19 ASP B CA 1
ATOM 761 C C . ASP B 1 13 ? -10.607 -13.932 3.568 1.00 41.59 19 ASP B C 1
ATOM 762 O O . ASP B 1 13 ? -10.213 -14.986 3.079 1.00 38.43 19 ASP B O 1
ATOM 767 N N . VAL B 1 14 ? -9.798 -12.879 3.769 1.00 40.46 20 VAL B N 1
ATOM 768 C CA . VAL B 1 14 ? -8.392 -12.864 3.353 1.00 35.43 20 VAL B CA 1
ATOM 769 C C . VAL B 1 14 ? -7.613 -13.921 4.134 1.00 35.99 20 VAL B C 1
ATOM 770 O O . VAL B 1 14 ? -6.899 -14.742 3.558 1.00 33.35 20 VAL B O 1
ATOM 774 N N . TYR B 1 15 ? -7.793 -13.891 5.453 1.00 34.70 21 TYR B N 1
ATOM 775 C CA . TYR B 1 15 ? -7.169 -14.836 6.362 1.00 34.14 21 TYR B CA 1
ATOM 776 C C . TYR B 1 15 ? -7.512 -16.289 5.980 1.00 33.29 21 TYR B C 1
ATOM 777 O O . TYR B 1 15 ? -6.624 -17.140 5.912 1.00 32.21 21 TYR B O 1
ATOM 786 N N . GLN B 1 16 ? -8.795 -16.580 5.747 1.00 35.74 22 GLN B N 1
ATOM 787 C CA . GLN B 1 16 ? -9.255 -17.956 5.426 1.00 40.37 22 GLN B CA 1
ATOM 788 C C . GLN B 1 16 ? -8.688 -18.428 4.076 1.00 37.48 22 GLN B C 1
ATOM 789 O O . GLN B 1 16 ? -8.271 -19.570 3.927 1.00 33.76 22 GLN B O 1
ATOM 795 N N . ARG B 1 17 ? -8.620 -17.530 3.094 1.00 39.25 23 ARG B N 1
ATOM 796 C CA . ARG B 1 17 ? -8.102 -17.929 1.796 1.00 38.77 23 ARG B CA 1
ATOM 797 C C . ARG B 1 17 ? -6.567 -18.027 1.817 1.00 39.44 23 ARG B C 1
ATOM 798 O O . ARG B 1 17 ? -6.013 -18.653 0.927 1.00 40.34 23 ARG B O 1
ATOM 806 N N . SER B 1 18 ? -5.864 -17.432 2.795 1.00 37.20 24 SER B N 1
ATOM 807 C CA . SER B 1 18 ? -4.408 -17.526 2.742 1.00 36.81 24 SER B CA 1
ATOM 808 C C . SER B 1 18 ? -3.841 -18.533 3.748 1.00 38.35 24 SER B C 1
ATOM 809 O O . SER B 1 18 ? -2.665 -18.836 3.647 1.00 38.19 24 SER B O 1
ATOM 812 N N . TYR B 1 19 ? -4.653 -19.096 4.656 1.00 36.77 25 TYR B N 1
ATOM 813 C CA . TYR B 1 19 ? -4.102 -19.972 5.714 1.00 36.94 25 TYR B CA 1
ATOM 814 C C . TYR B 1 19 ? -3.777 -21.348 5.112 1.00 39.69 25 TYR B C 1
ATOM 815 O O . TYR B 1 19 ? -4.639 -21.954 4.460 1.00 38.16 25 TYR B O 1
ATOM 824 N N . CYS B 1 20 ? -2.527 -21.791 5.343 1.00 40.21 26 CYS B N 1
ATOM 825 C CA . CYS B 1 20 ? -1.957 -23.127 5.105 1.00 38.88 26 CYS B CA 1
ATOM 826 C C . CYS B 1 20 ? -3.001 -24.179 4.719 1.00 41.46 26 CYS B C 1
ATOM 827 O O . CYS B 1 20 ? -3.716 -24.683 5.580 1.00 43.52 26 CYS B O 1
ATOM 830 N N . HIS B 1 21 ? -3.022 -24.543 3.425 1.00 42.80 27 HIS B N 1
ATOM 831 C CA . HIS B 1 21 ? -3.909 -25.572 2.866 1.00 39.37 27 HIS B CA 1
ATOM 832 C C . HIS B 1 21 ? -3.394 -26.023 1.492 1.00 36.29 27 HIS B C 1
ATOM 833 O O . HIS B 1 21 ? -2.529 -25.406 0.879 1.00 32.40 27 HIS B O 1
ATOM 840 N N . PRO B 1 22 ? -3.881 -27.156 0.962 1.00 35.50 28 PRO B N 1
ATOM 841 C CA . PRO B 1 22 ? -3.527 -27.561 -0.396 1.00 35.75 28 PRO B CA 1
ATOM 842 C C . PRO B 1 22 ? -4.045 -26.596 -1.468 1.00 37.81 28 PRO B C 1
ATOM 843 O O . PRO B 1 22 ? -5.248 -26.340 -1.498 1.00 40.57 28 PRO B O 1
ATOM 847 N N . ILE B 1 23 ? -3.163 -26.104 -2.347 1.00 34.97 29 ILE B N 1
ATOM 848 C CA . ILE B 1 23 ? -3.611 -25.308 -3.478 1.00 37.52 29 ILE B CA 1
ATOM 849 C C . ILE B 1 23 ? -2.982 -25.808 -4.791 1.00 35.51 29 ILE B C 1
ATOM 850 O O . ILE B 1 23 ? -1.838 -26.224 -4.802 1.00 34.59 29 ILE B O 1
ATOM 855 N N . GLU B 1 24 ? -3.722 -25.668 -5.903 1.00 38.31 30 GLU B N 1
ATOM 856 C CA . GLU B 1 24 ? -3.198 -25.917 -7.278 1.00 40.12 30 GLU B CA 1
ATOM 857 C C . GLU B 1 24 ? -1.994 -25.001 -7.558 1.00 32.87 30 GLU B C 1
ATOM 858 O O . GLU B 1 24 ? -2.093 -23.802 -7.559 1.00 34.78 30 GLU B O 1
ATOM 864 N N . THR B 1 25 ? -0.867 -25.651 -7.801 1.00 31.29 31 THR B N 1
ATOM 865 C CA . THR B 1 25 ? 0.464 -25.104 -7.958 1.00 35.98 31 THR B CA 1
ATOM 866 C C . THR B 1 25 ? 1.080 -25.714 -9.232 1.00 38.64 31 THR B C 1
ATOM 867 O O . THR B 1 25 ? 1.040 -26.961 -9.443 1.00 37.07 31 THR B O 1
ATOM 871 N N . LEU B 1 26 ? 1.615 -24.859 -10.100 1.00 36.67 32 LEU B N 1
ATOM 872 C CA . LEU B 1 26 ? 2.244 -25.323 -11.332 1.00 38.99 32 LEU B CA 1
ATOM 873 C C . LEU B 1 26 ? 3.706 -25.607 -11.004 1.00 37.86 32 LEU B C 1
ATOM 874 O O . LEU B 1 26 ? 4.364 -24.768 -10.424 1.00 37.15 32 LEU B O 1
ATOM 879 N N . VAL B 1 27 ? 4.153 -26.825 -11.321 1.00 36.48 33 VAL B N 1
ATOM 880 C CA . VAL B 1 27 ? 5.418 -27.327 -10.879 1.00 36.85 33 VAL B CA 1
ATOM 881 C C . VAL B 1 27 ? 6.191 -27.849 -12.084 1.00 35.23 33 VAL B C 1
ATOM 882 O O . VAL B 1 27 ? 5.669 -28.635 -12.844 1.00 39.74 33 VAL B O 1
ATOM 886 N N . ASP B 1 28 ? 7.449 -27.4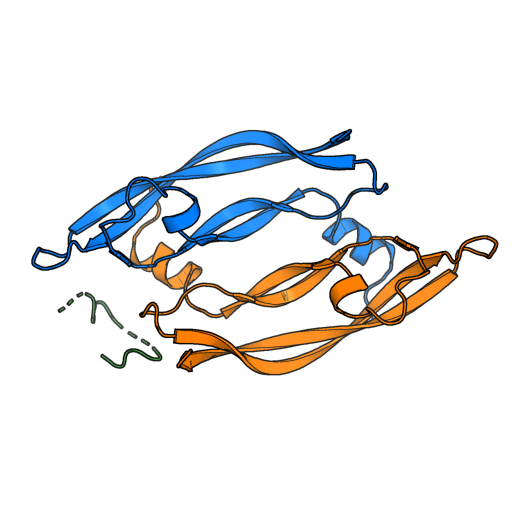26 -12.213 1.00 35.34 34 ASP B N 1
ATOM 887 C CA . ASP B 1 28 ? 8.298 -27.905 -13.290 1.00 35.49 34 ASP B CA 1
ATOM 888 C C . ASP B 1 28 ? 8.560 -29.398 -13.081 1.00 33.69 34 ASP B C 1
ATOM 889 O O . ASP B 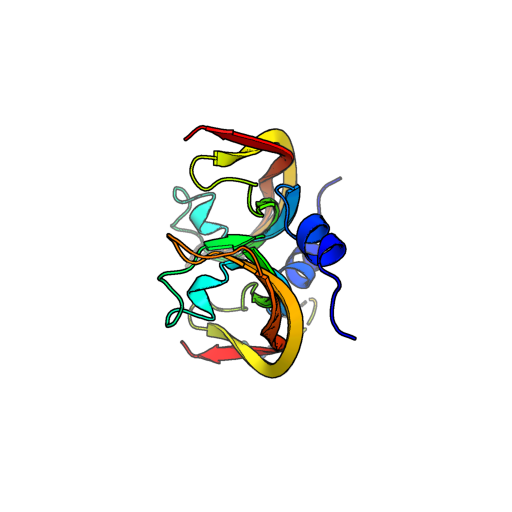1 28 ? 8.917 -29.827 -12.002 1.00 33.31 34 ASP B O 1
ATOM 894 N N . ILE B 1 29 ? 8.433 -30.167 -14.159 1.00 29.63 35 ILE B N 1
ATOM 895 C CA . ILE B 1 29 ? 8.592 -31.590 -14.097 1.00 31.14 35 ILE B CA 1
ATOM 896 C C . ILE B 1 29 ? 10.013 -31.972 -13.646 1.00 32.21 35 ILE B C 1
ATOM 897 O O . ILE B 1 29 ? 10.191 -32.994 -12.981 1.00 37.59 35 ILE B O 1
ATOM 902 N N . PHE B 1 30 ? 11.032 -31.187 -14.004 1.00 34.00 36 PHE B N 1
ATOM 903 C CA . PHE B 1 30 ? 12.426 -31.532 -13.641 1.00 33.17 36 PHE B CA 1
ATOM 904 C C . PHE B 1 30 ? 12.626 -31.573 -12.126 1.00 35.95 36 PHE B C 1
ATOM 905 O O . PHE B 1 30 ? 13.425 -32.359 -11.642 1.00 41.88 36 PHE B O 1
ATOM 913 N N . GLN B 1 31 ? 11.925 -30.701 -11.403 1.00 35.25 37 GLN B N 1
ATOM 914 C CA . GLN B 1 31 ? 11.884 -30.734 -9.949 1.00 37.61 37 GLN B CA 1
ATOM 915 C C . GLN B 1 31 ? 11.509 -32.134 -9.442 1.00 38.95 37 GLN B C 1
ATOM 916 O O . GLN B 1 31 ? 12.041 -32.609 -8.440 1.00 42.77 37 GLN B O 1
ATOM 922 N N . GLU B 1 32 ? 10.549 -32.789 -10.091 1.00 42.11 38 GLU B N 1
ATOM 923 C CA . GLU B 1 32 ? 10.068 -34.082 -9.580 1.00 44.01 38 GLU B CA 1
ATOM 924 C C . GLU B 1 32 ? 10.895 -35.216 -10.198 1.00 39.95 38 GLU B C 1
ATOM 925 O O . GLU B 1 32 ? 11.090 -36.259 -9.572 1.00 31.71 38 GLU B O 1
ATOM 931 N N . TYR B 1 33 ? 11.414 -35.002 -11.409 1.00 36.30 39 TYR B N 1
ATOM 932 C CA . TYR B 1 33 ? 12.226 -36.026 -12.025 1.00 39.04 39 TYR B CA 1
ATOM 933 C C . TYR B 1 33 ? 13.586 -35.450 -12.388 1.00 39.96 39 TYR B C 1
ATOM 934 O O . TYR B 1 33 ? 13.893 -35.259 -13.556 1.00 39.19 39 TYR B O 1
ATOM 943 N N . PRO B 1 34 ? 14.449 -35.146 -11.397 1.00 43.50 40 PRO B N 1
ATOM 944 C CA . PRO B 1 34 ? 15.761 -34.569 -11.698 1.00 43.50 40 PRO B CA 1
ATOM 945 C C . PRO B 1 34 ? 16.716 -35.553 -12.415 1.00 42.27 40 PRO B C 1
ATOM 946 O O . PRO B 1 34 ? 17.620 -35.124 -13.111 1.00 44.92 40 PRO B O 1
ATOM 950 N N . ASP B 1 35 ? 16.483 -36.860 -12.258 1.00 43.36 41 ASP B N 1
ATOM 951 C CA . ASP B 1 35 ? 17.262 -37.941 -12.895 1.00 47.65 41 ASP B CA 1
ATOM 952 C C . ASP B 1 35 ? 17.111 -37.916 -14.426 1.00 49.36 41 ASP B C 1
ATOM 953 O O . ASP B 1 35 ? 18.015 -38.335 -15.145 1.00 45.58 41 ASP B O 1
ATOM 955 N N . GLU B 1 36 ? 15.969 -37.417 -14.918 1.00 52.45 42 GLU B N 1
ATOM 956 C CA . GLU B 1 36 ? 15.651 -37.408 -16.350 1.00 55.36 42 GLU B CA 1
ATOM 957 C C . GLU B 1 36 ? 15.933 -36.019 -16.955 1.00 51.30 42 GLU B C 1
ATOM 958 O O . GLU B 1 36 ? 15.260 -35.572 -17.859 1.00 44.61 42 GLU B O 1
ATOM 964 N N . ILE B 1 37 ? 17.015 -35.377 -16.517 1.00 50.76 43 ILE B N 1
ATOM 965 C CA . ILE B 1 37 ? 17.310 -34.007 -16.918 1.00 51.66 43 ILE B CA 1
ATOM 966 C C . ILE B 1 37 ? 17.726 -33.910 -18.401 1.00 49.23 43 ILE B C 1
ATOM 967 O O . ILE B 1 37 ? 17.747 -32.825 -18.943 1.00 45.56 43 ILE B O 1
ATOM 972 N N . GLU B 1 38 ? 18.076 -35.027 -19.051 1.00 53.64 44 GLU B N 1
ATOM 973 C CA . GLU B 1 38 ? 18.543 -35.036 -20.470 1.00 53.60 44 GLU B CA 1
ATOM 974 C C . GLU B 1 38 ? 17.365 -34.786 -21.436 1.00 50.51 44 GLU B C 1
ATOM 975 O O . GLU B 1 38 ? 17.569 -34.253 -22.508 1.00 51.90 44 GLU B O 1
ATOM 977 N N . TYR B 1 39 ? 16.138 -35.170 -21.054 1.00 48.52 45 TYR B N 1
ATOM 978 C CA . TYR B 1 39 ? 14.963 -35.080 -21.927 1.00 52.07 45 TYR B CA 1
ATOM 979 C C . TYR B 1 39 ? 14.418 -33.643 -21.955 1.00 50.31 45 TYR B C 1
ATOM 980 O O . TYR B 1 39 ? 14.822 -32.819 -21.149 1.00 49.36 45 TYR B O 1
ATOM 989 N N . ILE B 1 40 ? 13.500 -33.366 -22.896 1.00 47.31 46 ILE B N 1
ATOM 990 C CA . ILE B 1 40 ? 12.597 -32.209 -22.847 1.00 47.26 46 ILE B CA 1
ATOM 991 C C . ILE B 1 40 ? 11.161 -32.727 -22.689 1.00 44.87 46 ILE B C 1
ATOM 992 O O . ILE B 1 40 ? 10.783 -33.680 -23.352 1.00 45.68 46 ILE B O 1
ATOM 997 N N . PHE B 1 41 ? 10.351 -32.058 -21.863 1.00 38.35 47 PHE B N 1
ATOM 998 C CA . PHE B 1 41 ? 8.975 -32.476 -21.632 1.00 36.73 47 PHE B CA 1
ATOM 999 C C . PHE B 1 41 ? 7.997 -31.435 -22.156 1.00 37.61 47 PHE B C 1
ATOM 1000 O O . PHE B 1 41 ? 8.231 -30.243 -22.032 1.00 38.34 47 PHE B O 1
ATOM 1008 N N . LYS B 1 42 ? 6.881 -31.932 -22.680 1.00 37.81 48 LYS B N 1
ATOM 1009 C CA . LYS B 1 42 ? 5.766 -31.115 -23.072 1.00 39.88 48 LYS B CA 1
ATOM 1010 C C . LYS B 1 42 ? 4.503 -31.621 -22.387 1.00 36.36 48 LYS B C 1
ATOM 1011 O O . LYS B 1 42 ? 4.196 -32.806 -22.458 1.00 30.40 48 LYS B O 1
ATOM 1017 N N . PRO B 1 43 ? 3.784 -30.727 -21.710 1.00 33.63 49 PRO B N 1
ATOM 1018 C CA . PRO B 1 43 ? 4.302 -29.470 -21.218 1.00 31.83 49 PRO B CA 1
ATOM 1019 C C . PRO B 1 43 ? 5.441 -29.675 -20.214 1.00 32.63 49 PRO B C 1
ATOM 1020 O O . PRO B 1 43 ? 5.610 -30.766 -19.679 1.00 30.67 49 PRO B O 1
ATOM 1024 N N . SER B 1 44 ? 6.174 -28.598 -19.937 1.00 34.34 50 SER B N 1
ATOM 1025 C CA . SER B 1 44 ? 7.313 -28.623 -19.009 1.00 35.13 50 SER B CA 1
ATOM 1026 C C . SER B 1 44 ? 6.862 -28.492 -17.536 1.00 33.60 50 SER B C 1
ATOM 1027 O O . SER B 1 44 ? 7.613 -28.800 -16.592 1.00 32.83 50 SER B O 1
ATOM 1030 N N . CYS B 1 45 ? 5.653 -27.968 -17.347 1.00 31.40 51 CYS B N 1
ATOM 1031 C CA . CYS B 1 45 ? 5.064 -27.675 -16.036 1.00 34.40 51 CYS B CA 1
ATOM 1032 C C . CYS B 1 45 ? 3.819 -28.567 -15.882 1.00 30.91 51 CYS B C 1
ATOM 1033 O O . CYS B 1 45 ? 3.109 -28.837 -16.845 1.00 32.18 51 CYS B O 1
ATOM 1036 N N . VAL B 1 46 ? 3.511 -28.989 -14.664 1.00 28.69 52 VAL B N 1
ATOM 1037 C CA . VAL B 1 46 ? 2.310 -29.775 -14.438 1.00 30.84 52 VAL B CA 1
ATOM 1038 C C . VAL B 1 46 ? 1.535 -29.201 -13.233 1.00 33.61 52 VAL B C 1
ATOM 1039 O O . VAL B 1 46 ? 2.123 -28.600 -12.329 1.00 32.00 52 VAL B O 1
ATOM 1043 N N . PRO B 1 47 ? 0.182 -29.285 -13.180 1.00 32.68 53 PRO B N 1
ATOM 1044 C CA . PRO B 1 47 ? -0.595 -28.751 -12.055 1.00 32.92 53 PRO B CA 1
ATOM 1045 C C . PRO B 1 47 ? -0.947 -29.784 -10.971 1.00 33.30 53 PRO B C 1
ATOM 1046 O O . PRO B 1 47 ? -1.597 -30.792 -11.283 1.00 30.17 53 PRO B O 1
ATOM 1050 N N . LEU B 1 48 ? -0.583 -29.466 -9.723 1.00 33.29 54 LEU B N 1
ATOM 1051 C CA . LEU B 1 48 ? -0.509 -30.374 -8.584 1.00 32.87 54 LEU B CA 1
ATOM 1052 C C . LEU B 1 48 ? -0.997 -29.661 -7.322 1.00 36.74 54 LEU B C 1
ATOM 1053 O O . LEU B 1 48 ? -0.620 -28.515 -7.025 1.00 37.57 54 LEU B O 1
ATOM 1058 N N . MET B 1 49 ? -1.781 -30.377 -6.529 1.00 38.35 55 MET B N 1
ATOM 1059 C CA . MET B 1 49 ? -2.180 -29.887 -5.255 1.00 36.75 55 MET B CA 1
ATOM 1060 C C . MET B 1 49 ? -0.964 -29.968 -4.344 1.00 37.54 55 MET B C 1
ATOM 1061 O O . MET B 1 49 ? -0.398 -31.051 -4.167 1.00 37.67 55 MET B O 1
ATOM 1066 N N . ARG B 1 50 ? -0.544 -28.809 -3.842 1.00 34.23 56 ARG B N 1
ATOM 1067 C CA . ARG B 1 50 ? 0.564 -28.706 -2.916 1.00 37.15 56 ARG B CA 1
ATOM 1068 C C . ARG B 1 50 ? 0.253 -27.658 -1.824 1.00 38.95 56 ARG B C 1
ATOM 1069 O O . ARG B 1 50 ? -0.421 -26.631 -2.077 1.00 34.93 56 ARG B O 1
ATOM 1077 N N . CYS B 1 51 ? 0.734 -27.960 -0.606 1.00 37.80 57 CYS B N 1
ATOM 1078 C CA . CYS B 1 51 ? 0.656 -27.109 0.569 1.00 37.42 57 CYS B CA 1
ATOM 1079 C C . CYS B 1 51 ? 1.314 -25.769 0.272 1.00 37.88 57 CYS B C 1
ATOM 1080 O O . CYS B 1 51 ? 2.411 -25.736 -0.222 1.00 43.11 57 CYS B O 1
ATOM 1083 N N . GLY B 1 52 ? 0.605 -24.682 0.582 1.00 42.02 58 GLY B N 1
ATOM 1084 C CA . GLY B 1 52 ? 1.145 -23.326 0.594 1.00 37.96 58 GLY B CA 1
ATOM 1085 C C . GLY B 1 52 ? 0.301 -22.431 1.479 1.00 38.89 58 GLY B C 1
ATOM 1086 O O . GLY B 1 52 ? -0.581 -22.886 2.180 1.00 43.44 58 GLY B O 1
ATOM 1087 N N . GLY B 1 53 ? 0.536 -21.129 1.398 1.00 41.06 59 GLY B N 1
ATOM 1088 C CA . GLY B 1 53 ? -0.092 -20.209 2.290 1.00 40.69 59 GLY B CA 1
ATOM 1089 C C . GLY B 1 53 ? 0.770 -19.976 3.505 1.00 41.55 59 GLY B C 1
ATOM 1090 O O . GLY B 1 53 ? 1.921 -20.400 3.533 1.00 46.73 59 GLY B O 1
ATOM 1091 N N . CYS B 1 54 ? 0.209 -19.287 4.497 1.00 42.88 60 CYS B N 1
ATOM 1092 C CA . CYS B 1 54 ? 0.983 -18.821 5.622 1.00 44.84 60 CYS B CA 1
ATOM 1093 C C . CYS B 1 54 ? 0.421 -19.417 6.914 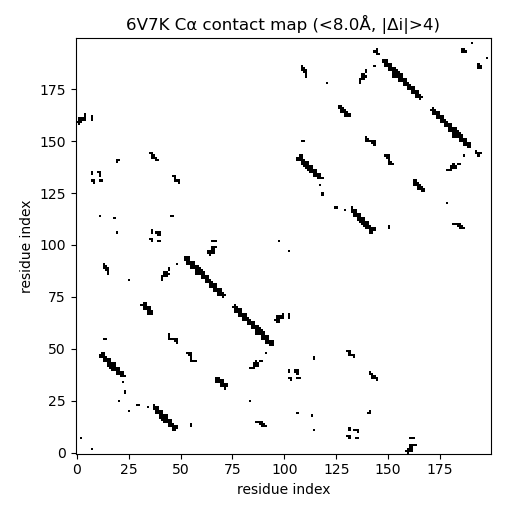1.00 41.28 60 CYS B C 1
ATOM 1094 O O . CYS B 1 54 ? -0.658 -20.015 6.960 1.00 34.00 60 CYS B O 1
ATOM 1097 N N . CYS B 1 55 ? 1.214 -19.246 7.966 1.00 49.20 61 CYS B N 1
ATOM 1098 C CA . CYS B 1 55 ? 0.887 -19.655 9.314 1.00 49.32 61 CYS B CA 1
ATOM 1099 C C . CYS B 1 55 ? 0.723 -18.399 10.180 1.00 47.64 61 CYS B C 1
ATOM 1100 O O . CYS B 1 55 ? 1.022 -17.275 9.750 1.00 45.93 61 CYS B O 1
ATOM 1103 N N . ASN B 1 56 ? 0.261 -18.602 11.412 1.00 49.08 62 ASN B N 1
ATOM 1104 C CA . ASN B 1 56 ? 0.033 -17.522 12.340 1.00 46.75 62 ASN B CA 1
ATOM 1105 C C . ASN B 1 56 ? 1.365 -16.856 12.747 1.00 54.51 62 ASN B C 1
ATOM 1106 O O . ASN B 1 56 ? 1.374 -15.697 13.149 1.00 56.33 62 ASN B O 1
ATOM 1111 N N . ASP B 1 57 ? 2.495 -17.561 12.593 1.00 62.25 63 ASP B N 1
ATOM 1112 C CA . ASP B 1 57 ? 3.809 -17.110 13.089 1.00 67.41 63 ASP B CA 1
ATOM 1113 C C . ASP B 1 57 ? 4.868 -17.274 11.991 1.00 63.52 63 ASP B C 1
ATOM 1114 O O . ASP B 1 57 ? 4.725 -18.120 11.110 1.00 66.35 63 ASP B O 1
ATOM 1119 N N . GLU B 1 58 ? 5.945 -16.481 12.080 1.00 66.23 64 GLU B N 1
ATOM 1120 C CA . GLU B 1 58 ? 7.049 -16.506 11.100 1.00 68.69 64 GLU B CA 1
ATOM 1121 C C . GLU B 1 58 ? 8.162 -17.464 11.559 1.00 70.43 64 GLU B C 1
ATOM 1122 O O . GLU B 1 58 ? 9.266 -17.406 11.031 1.00 76.86 64 GLU B O 1
ATOM 1124 N N . GLY B 1 59 ? 7.866 -18.334 12.536 1.00 69.66 65 GLY B N 1
ATOM 1125 C CA . GLY B 1 59 ? 8.734 -19.444 12.933 1.00 66.53 65 GLY B CA 1
ATOM 1126 C C . GLY B 1 59 ? 8.072 -20.789 12.688 1.00 65.00 65 GLY B C 1
ATOM 1127 O O . GLY B 1 59 ? 8.492 -21.800 13.239 1.00 59.99 65 GLY B O 1
ATOM 1128 N N . LEU B 1 60 ? 7.023 -20.793 11.856 1.00 67.21 66 LEU B N 1
ATOM 1129 C CA . LEU B 1 60 ? 6.318 -22.007 11.465 1.00 65.94 66 LEU B CA 1
ATOM 1130 C C . LEU B 1 60 ? 6.302 -22.109 9.938 1.00 65.13 66 LEU B C 1
ATOM 1131 O O . LEU B 1 60 ? 6.292 -21.088 9.258 1.00 64.26 66 LEU B O 1
ATOM 1136 N N . GLU B 1 61 ? 6.305 -23.350 9.431 1.00 64.02 67 GLU B N 1
ATOM 1137 C CA . GLU B 1 61 ? 6.221 -23.644 8.007 1.00 59.25 67 GLU B CA 1
ATOM 1138 C C . GLU B 1 61 ? 4.968 -24.486 7.760 1.00 55.09 67 GLU B C 1
ATOM 1139 O O . GLU B 1 61 ? 4.535 -25.242 8.624 1.00 47.66 67 GLU B O 1
ATOM 1141 N N . CYS B 1 62 ? 4.414 -24.330 6.554 1.00 56.15 68 CYS B N 1
ATOM 1142 C CA . CYS B 1 62 ? 3.259 -25.081 6.051 1.00 53.65 68 CYS B CA 1
ATOM 1143 C C . CYS B 1 62 ? 3.768 -26.315 5.287 1.00 48.97 68 CYS B C 1
ATOM 1144 O O . CYS B 1 62 ? 4.328 -26.169 4.188 1.00 50.14 68 CYS B O 1
ATOM 1147 N N . VAL B 1 63 ? 3.552 -27.505 5.874 1.00 40.95 69 VAL B N 1
ATOM 1148 C CA . VAL B 1 63 ? 4.098 -28.784 5.398 1.00 41.93 69 VAL B CA 1
ATOM 1149 C C . VAL B 1 63 ? 2.992 -29.827 5.411 1.00 43.82 69 VAL B C 1
ATOM 1150 O O . VAL B 1 63 ? 2.042 -29.710 6.177 1.00 48.52 69 VAL B O 1
ATOM 1154 N N . PRO B 1 64 ? 3.074 -30.862 4.545 1.00 44.46 70 PRO B N 1
ATOM 1155 C CA . PRO B 1 64 ? 1.993 -31.835 4.389 1.00 42.64 70 PRO B CA 1
ATOM 1156 C C . PRO B 1 64 ? 2.075 -32.987 5.392 1.00 43.29 70 PRO B C 1
ATOM 1157 O O . PRO B 1 64 ? 3.145 -33.250 5.934 1.00 42.64 70 PRO B O 1
ATOM 1161 N N . THR B 1 65 ? 0.928 -33.641 5.590 1.00 43.76 71 THR B N 1
ATOM 1162 C CA . THR 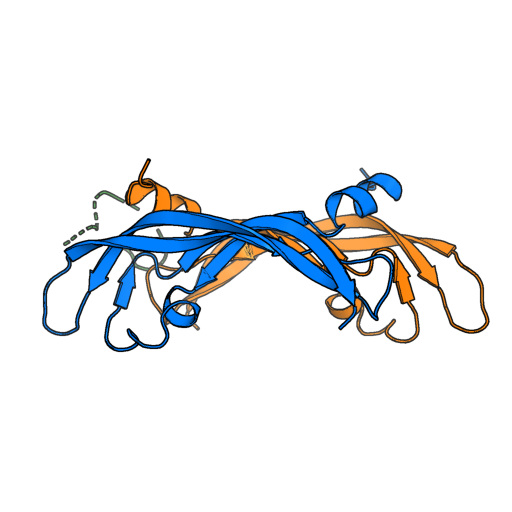B 1 65 ? 0.748 -34.701 6.542 1.00 50.00 71 THR B CA 1
ATOM 1163 C C . THR B 1 65 ? 0.142 -35.917 5.843 1.00 52.94 71 THR B C 1
ATOM 1164 O O . THR B 1 65 ? 0.328 -37.017 6.284 1.00 58.13 71 THR B O 1
ATOM 1168 N N . GLU B 1 66 ? -0.649 -35.682 4.800 1.00 60.76 72 GLU B N 1
ATOM 1169 C CA . GLU B 1 66 ? -1.180 -36.733 3.961 1.00 69.66 72 GLU B CA 1
ATOM 1170 C C . GLU B 1 66 ? -0.756 -36.466 2.507 1.00 70.78 72 GLU B C 1
ATOM 1171 O O . GLU B 1 66 ? -1.057 -35.411 1.942 1.00 68.64 72 GLU B O 1
ATOM 1177 N N . GLU B 1 67 ? -0.062 -37.443 1.918 1.00 66.44 73 GLU B N 1
ATOM 1178 C CA . GLU B 1 67 ? 0.406 -37.416 0.538 1.00 63.25 73 GLU B CA 1
ATOM 1179 C C . GLU B 1 67 ? -0.449 -38.392 -0.288 1.00 58.67 73 GLU B C 1
ATOM 1180 O O . GLU B 1 67 ? -1.255 -39.110 0.271 1.00 66.78 73 GLU B O 1
ATOM 1186 N N . SER B 1 68 ? -0.291 -38.367 -1.619 1.00 55.30 74 SER B N 1
ATOM 1187 C CA . SER B 1 68 ? -0.991 -39.259 -2.601 1.00 50.98 74 SER B CA 1
ATOM 1188 C C . SER B 1 68 ? -0.430 -39.013 -4.016 1.00 48.60 74 SER B C 1
ATOM 1189 O O . SER B 1 68 ? 0.287 -38.058 -4.244 1.00 52.36 74 SER B O 1
ATOM 1192 N N . ASN B 1 69 ? -0.759 -39.886 -4.971 1.00 48.50 75 ASN B N 1
ATOM 1193 C CA . ASN B 1 69 ? -0.106 -39.880 -6.278 1.00 46.92 75 ASN B CA 1
ATOM 1194 C C . ASN B 1 69 ? -1.172 -39.671 -7.350 1.00 45.59 75 ASN B C 1
ATOM 1195 O O . ASN B 1 69 ? -2.302 -40.075 -7.183 1.00 46.01 75 ASN B O 1
ATOM 1200 N N . ILE B 1 70 ? -0.799 -38.960 -8.417 1.00 42.04 76 ILE B N 1
ATOM 1201 C CA . ILE B 1 70 ? -1.635 -38.827 -9.594 1.00 40.12 76 ILE B CA 1
ATOM 1202 C C . ILE B 1 70 ? -0.783 -39.102 -10.840 1.00 38.00 76 ILE B C 1
ATOM 1203 O O . ILE B 1 70 ? 0.442 -38.874 -10.848 1.00 39.25 76 ILE B O 1
ATOM 1208 N N . THR B 1 71 ? -1.429 -39.634 -11.878 1.00 36.06 77 THR B N 1
ATOM 1209 C CA . THR B 1 71 ? -0.741 -40.078 -13.073 1.00 35.71 77 THR B CA 1
ATOM 1210 C C . THR B 1 71 ? -1.247 -39.287 -14.272 1.00 34.91 77 THR B C 1
ATOM 1211 O O . THR B 1 71 ? -2.457 -39.118 -14.432 1.00 36.43 77 THR B O 1
ATOM 1215 N N . MET B 1 72 ? -0.309 -38.829 -15.109 1.00 35.19 78 MET B N 1
ATOM 1216 C CA . MET B 1 72 ? -0.600 -37.949 -16.231 1.00 34.43 78 MET B CA 1
ATOM 1217 C C . MET B 1 72 ? 0.179 -38.388 -17.468 1.00 34.35 78 MET B C 1
ATOM 1218 O O . MET B 1 72 ? 1.277 -38.966 -17.345 1.00 31.55 78 MET B O 1
ATOM 1223 N N . GLN B 1 73 ? -0.375 -38.047 -18.644 1.00 37.62 79 GLN B N 1
ATOM 1224 C CA . GLN B 1 73 ? 0.250 -38.287 -19.951 1.00 38.57 79 GLN B CA 1
ATOM 1225 C C . GLN B 1 73 ? 1.106 -37.080 -20.346 1.00 35.63 79 GLN B C 1
ATOM 1226 O O . GLN B 1 73 ? 0.561 -36.030 -20.583 1.00 31.86 79 GLN B O 1
ATOM 1232 N N . ILE B 1 74 ? 2.425 -37.294 -20.465 1.00 34.24 80 ILE B N 1
ATOM 1233 C CA . ILE B 1 74 ? 3.425 -36.282 -20.763 1.00 32.79 80 ILE B CA 1
ATOM 1234 C C . ILE B 1 74 ? 4.219 -36.678 -22.017 1.00 35.17 80 ILE B C 1
ATOM 1235 O O . ILE B 1 74 ? 4.651 -37.799 -22.157 1.00 37.31 80 ILE B O 1
ATOM 1240 N N . MET B 1 75 ? 4.485 -35.716 -22.891 1.00 37.27 81 MET B N 1
ATOM 1241 C CA . MET B 1 75 ? 5.351 -35.927 -24.038 1.00 38.64 81 MET B CA 1
ATOM 1242 C C . MET B 1 75 ? 6.805 -35.789 -23.579 1.00 37.10 81 MET B C 1
ATOM 1243 O O . MET B 1 75 ? 7.124 -34.878 -22.847 1.00 40.68 81 MET B O 1
ATOM 1248 N N . ARG B 1 76 ? 7.654 -36.713 -24.021 1.00 40.17 82 ARG B N 1
ATOM 1249 C CA . ARG B 1 76 ? 9.064 -36.863 -23.643 1.00 44.38 82 ARG B CA 1
ATOM 1250 C C . ARG B 1 76 ? 9.896 -36.947 -24.931 1.00 43.29 82 ARG B C 1
ATOM 1251 O O . ARG B 1 76 ? 9.627 -37.776 -25.779 1.00 38.50 82 ARG B O 1
ATOM 1259 N N . ILE B 1 77 ? 10.868 -36.043 -25.079 1.00 47.27 83 ILE B N 1
ATOM 1260 C CA . ILE B 1 77 ? 11.773 -35.965 -26.231 1.00 54.48 83 ILE B CA 1
ATOM 1261 C C . ILE B 1 77 ? 13.218 -36.111 -25.744 1.00 58.81 83 ILE B C 1
ATOM 1262 O O . ILE B 1 77 ? 13.667 -35.290 -24.960 1.00 61.83 83 ILE B O 1
ATOM 1267 N N . LYS B 1 78 ? 13.932 -37.140 -26.226 1.00 72.74 84 LYS B N 1
ATOM 1268 C CA . LYS B 1 78 ? 15.394 -37.287 -26.037 1.00 74.83 84 LYS B CA 1
ATOM 1269 C C . LYS B 1 78 ? 16.086 -36.732 -27.276 1.00 85.85 84 LYS B C 1
ATOM 1270 O O . LYS B 1 78 ? 15.592 -36.933 -28.381 1.00 96.07 84 LYS B O 1
ATOM 1272 N N . PRO B 1 79 ? 17.206 -35.978 -27.154 1.00 107.21 85 PRO B N 1
ATOM 1273 C CA . PRO B 1 79 ? 17.897 -35.443 -28.332 1.00 110.63 85 PRO B CA 1
ATOM 1274 C C . PRO B 1 79 ? 18.440 -36.587 -29.205 1.00 113.69 85 PRO B C 1
ATOM 1275 O O . PRO B 1 79 ? 18.997 -37.557 -28.674 1.00 102.75 85 PRO B O 1
ATOM 1279 N N . HIS B 1 80 ? 18.245 -36.469 -30.526 1.00 117.47 86 HIS B N 1
ATOM 1280 C CA . HIS B 1 80 ? 18.584 -37.520 -31.498 1.00 115.88 86 HIS B CA 1
ATOM 1281 C C . HIS B 1 80 ? 17.809 -38.809 -31.169 1.00 113.92 86 HIS B C 1
ATOM 1282 O O . HIS B 1 80 ? 18.390 -39.899 -31.110 1.00 108.90 86 HIS B O 1
ATOM 1284 N N . GLN B 1 81 ? 16.492 -38.656 -30.961 1.00 103.34 87 GLN B N 1
ATOM 1285 C CA . GLN B 1 81 ? 15.539 -39.746 -30.673 1.00 91.72 87 GLN B CA 1
ATOM 1286 C C . GLN B 1 81 ? 14.107 -39.209 -30.866 1.00 79.38 87 GLN B C 1
ATOM 1287 O O . GLN B 1 81 ? 13.908 -38.038 -31.202 1.00 66.45 87 GLN B O 1
ATOM 1293 N N . GLY B 1 82 ? 13.106 -40.065 -30.636 1.00 76.08 8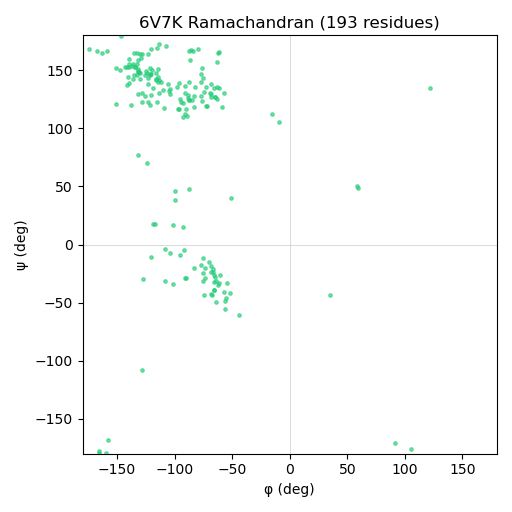8 GLY B N 1
ATOM 1294 C CA . GLY B 1 82 ? 11.711 -39.770 -30.982 1.00 70.24 88 GLY B CA 1
ATOM 1295 C C . GLY B 1 82 ? 10.945 -39.020 -29.894 1.00 65.46 88 GLY B C 1
ATOM 1296 O O . GLY B 1 82 ? 11.376 -38.894 -28.749 1.00 64.26 88 GLY B O 1
ATOM 1297 N N . GLN B 1 83 ? 9.782 -38.510 -30.296 1.00 60.14 89 GLN B N 1
ATOM 1298 C CA . GLN B 1 83 ? 8.757 -37.948 -29.431 1.00 56.58 89 GLN B CA 1
ATOM 1299 C C . GLN B 1 83 ? 7.782 -39.050 -28.983 1.00 54.31 89 GLN B C 1
ATOM 1300 O O . GLN B 1 83 ? 7.018 -39.574 -29.793 1.00 51.83 89 GLN B O 1
ATOM 1306 N N . HIS B 1 84 ? 7.821 -39.395 -27.691 1.00 48.20 90 HIS B N 1
ATOM 1307 C CA . HIS B 1 84 ? 6.959 -40.394 -27.104 1.00 47.91 90 HIS B CA 1
ATOM 1308 C C . HIS B 1 84 ? 5.982 -39.737 -26.132 1.00 47.17 90 HIS B C 1
ATOM 1309 O O . HIS B 1 84 ? 6.392 -38.898 -25.370 1.00 53.52 90 HIS B O 1
ATOM 1316 N N . ILE B 1 85 ? 4.718 -40.177 -26.128 1.00 45.98 91 ILE B N 1
ATOM 1317 C CA . ILE B 1 85 ? 3.762 -39.803 -25.079 1.00 46.26 91 ILE B CA 1
ATOM 1318 C C . ILE B 1 85 ? 3.581 -40.986 -24.119 1.00 45.70 91 ILE B C 1
ATOM 1319 O O . ILE B 1 85 ? 3.373 -42.114 -24.541 1.00 47.44 91 ILE B O 1
ATOM 1324 N N . GLY B 1 86 ? 3.624 -40.706 -22.817 1.00 45.50 9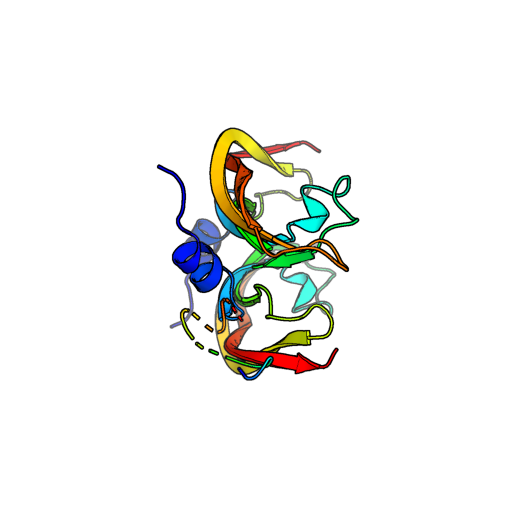2 GLY B N 1
ATOM 1325 C CA . GLY B 1 86 ? 3.744 -41.748 -21.790 1.00 44.57 92 GLY B CA 1
ATOM 1326 C C . GLY B 1 86 ? 3.265 -41.267 -20.431 1.00 45.63 92 GLY B C 1
ATOM 1327 O O . GLY B 1 86 ? 3.072 -40.055 -20.214 1.00 45.22 92 GLY B O 1
ATOM 1328 N N . GLU B 1 87 ? 3.076 -42.231 -19.523 1.00 45.49 93 GLU B N 1
ATOM 1329 C CA . GLU B 1 87 ? 2.452 -42.024 -18.229 1.00 46.11 93 GLU B CA 1
ATOM 1330 C C . GLU B 1 87 ? 3.539 -41.688 -17.214 1.00 44.16 93 GLU B C 1
ATOM 1331 O O . GLU B 1 87 ? 4.528 -42.400 -17.156 1.00 44.08 93 GLU B O 1
ATOM 1337 N N . MET B 1 88 ? 3.331 -40.611 -16.443 1.00 41.27 94 MET B N 1
ATOM 1338 C CA . MET B 1 88 ? 4.233 -40.242 -15.355 1.00 40.43 94 MET B CA 1
ATOM 1339 C C . MET B 1 88 ? 3.439 -39.927 -14.074 1.00 38.93 94 MET B C 1
ATOM 1340 O O . MET B 1 88 ? 2.320 -39.378 -14.070 1.00 34.02 94 MET B O 1
ATOM 1345 N N . SER B 1 89 ? 4.056 -40.278 -12.956 1.00 39.13 95 SER B N 1
ATOM 1346 C CA . SER B 1 89 ? 3.403 -40.218 -11.677 1.00 40.22 95 SER B CA 1
ATOM 1347 C C . SER B 1 89 ? 3.945 -39.027 -10.887 1.00 34.83 95 SER B C 1
ATOM 1348 O O . SER B 1 89 ? 5.117 -38.793 -10.883 1.00 32.97 95 SER B O 1
ATOM 1351 N N . PHE B 1 90 ? 3.070 -38.295 -10.201 1.00 34.71 96 PHE B N 1
ATOM 1352 C CA . PHE B 1 90 ? 3.500 -37.152 -9.387 1.00 32.87 96 PHE B CA 1
ATOM 1353 C C . PHE B 1 90 ? 2.817 -37.205 -8.025 1.00 32.56 96 PHE B C 1
ATOM 1354 O O . PHE B 1 90 ? 1.724 -37.745 -7.912 1.00 36.56 96 PHE B O 1
ATOM 1362 N N . LEU B 1 91 ? 3.478 -36.622 -7.027 1.00 35.07 97 LEU B N 1
ATOM 1363 C CA . LEU B 1 91 ? 3.037 -36.558 -5.637 1.00 36.54 97 LEU B CA 1
ATOM 1364 C C . LEU B 1 91 ? 2.164 -35.312 -5.415 1.00 39.25 97 LEU B C 1
ATOM 1365 O O . LEU B 1 91 ? 2.555 -34.194 -5.767 1.00 36.43 97 LEU B O 1
ATOM 1370 N N . GLN B 1 92 ? 0.981 -35.527 -4.826 1.00 42.24 98 GLN B N 1
ATOM 1371 C CA . GLN B 1 92 ? 0.016 -34.484 -4.404 1.00 43.73 98 GLN B CA 1
ATOM 1372 C C . GLN B 1 92 ? -0.144 -34.460 -2.872 1.00 43.21 98 GLN B C 1
ATOM 1373 O O . GLN B 1 92 ? -0.043 -35.486 -2.216 1.00 44.75 98 GLN B O 1
ATOM 1379 N N . HIS B 1 93 ? -0.458 -33.282 -2.312 1.00 42.96 99 HIS B N 1
ATOM 1380 C CA . HIS B 1 93 ? -0.648 -33.094 -0.873 1.00 37.26 99 HIS B CA 1
ATOM 1381 C C . HIS B 1 93 ? -2.141 -32.970 -0.581 1.00 42.63 99 HIS B C 1
ATOM 1382 O O . HIS B 1 93 ? -2.806 -32.214 -1.251 1.00 43.50 99 HIS B O 1
ATOM 1389 N N . ASN B 1 94 ? -2.655 -33.712 0.418 1.00 51.72 100 ASN B N 1
ATOM 1390 C CA . ASN B 1 94 ? -4.136 -33.834 0.674 1.00 49.61 100 ASN B CA 1
ATOM 1391 C C . ASN B 1 94 ? -4.577 -33.076 1.942 1.00 52.05 100 ASN B C 1
ATOM 1392 O O . ASN B 1 94 ? -5.736 -32.631 2.012 1.00 52.62 100 ASN B O 1
ATOM 1397 N N . LYS B 1 95 ? -3.684 -32.990 2.943 1.00 42.87 101 LYS B N 1
ATOM 1398 C CA . LYS B 1 95 ? -3.860 -32.188 4.141 1.00 43.41 101 LYS B CA 1
ATOM 1399 C C . LYS B 1 95 ? -2.487 -31.601 4.504 1.00 41.24 101 LYS B C 1
ATOM 1400 O O . LYS B 1 95 ? -1.465 -32.188 4.179 1.00 38.91 101 LYS B O 1
ATOM 1402 N N . CYS B 1 96 ? -2.492 -30.441 5.173 1.00 42.16 102 CYS B N 1
ATOM 1403 C CA . CYS B 1 96 ? -1.287 -29.673 5.553 1.00 43.51 102 CYS B CA 1
ATOM 1404 C C . CYS B 1 96 ? -1.385 -29.336 7.045 1.00 42.65 102 CYS B C 1
ATOM 1405 O O . CYS B 1 96 ? -2.456 -29.454 7.620 1.00 41.87 102 CYS B O 1
ATOM 1408 N N . GLU B 1 97 ? -0.273 -28.943 7.667 1.00 42.94 103 GLU B N 1
ATOM 1409 C CA . GLU B 1 97 ? -0.265 -28.518 9.088 1.00 51.19 103 GLU B CA 1
ATOM 1410 C C . GLU B 1 97 ? 0.869 -27.511 9.255 1.00 52.48 103 GLU B C 1
ATOM 1411 O O . GLU B 1 97 ? 1.834 -27.564 8.510 1.00 58.37 103 GLU B O 1
ATOM 1413 N N . CYS B 1 98 ? 0.733 -26.601 10.220 1.00 51.61 104 CYS B N 1
ATOM 1414 C CA . CYS B 1 98 ? 1.801 -25.682 10.533 1.00 54.27 104 CYS B CA 1
ATOM 1415 C C . CYS B 1 98 ? 2.667 -26.280 11.655 1.00 58.88 104 CYS B C 1
ATOM 1416 O O . CYS B 1 98 ? 2.155 -26.604 12.728 1.00 58.77 104 CYS B O 1
ATOM 1419 N N . ARG B 1 99 ? 3.969 -26.455 11.372 1.00 62.42 105 ARG B N 1
ATOM 1420 C CA . ARG B 1 99 ? 4.940 -27.107 12.274 1.00 65.07 105 ARG B CA 1
ATOM 1421 C C . ARG B 1 99 ? 6.162 -26.199 12.416 1.00 71.58 105 ARG B C 1
ATOM 1422 O O . ARG B 1 99 ? 6.346 -25.293 11.601 1.00 72.26 105 ARG B O 1
ATOM 1424 N N . PRO B 1 100 ? 7.001 -26.371 13.473 1.00 79.15 106 PRO B N 1
ATOM 1425 C CA . PRO B 1 100 ? 8.145 -25.479 13.713 1.00 77.57 106 PRO B CA 1
ATOM 1426 C C . PRO B 1 100 ? 9.289 -25.585 12.686 1.00 72.07 106 PRO B C 1
ATOM 1427 O O . PRO B 1 100 ? 9.668 -26.689 12.298 1.00 63.39 106 PRO B O 1
ATOM 1431 N N . LYS B 1 101 ? 9.826 -24.420 12.293 1.00 74.75 107 LYS B N 1
ATOM 1432 C CA . LYS B 1 101 ? 10.897 -24.254 11.286 1.00 78.21 107 LYS B CA 1
ATOM 1433 C C . LYS B 1 101 ? 12.229 -23.949 11.989 1.00 82.97 107 LYS B C 1
ATOM 1434 O O . LYS B 1 101 ? 13.170 -24.753 11.967 1.00 79.36 107 LYS B O 1
ATOM 1436 N N . CYS C 2 5 ? -5.355 -19.085 22.514 1.00 79.35 5 CYS X N 1
ATOM 1437 C CA . CYS C 2 5 ? -5.482 -19.310 21.059 1.00 78.92 5 CYS X CA 1
ATOM 1438 C C . CYS C 2 5 ? -4.198 -19.939 20.518 1.00 70.41 5 CYS X C 1
ATOM 1439 O O . CYS C 2 5 ? -3.176 -19.259 20.330 1.00 60.42 5 CYS X O 1
ATOM 1442 N N . ASP C 2 6 ? -4.274 -21.247 20.277 1.00 66.40 6 ASP X N 1
ATOM 1443 C CA . ASP C 2 6 ? -3.125 -22.056 19.923 1.00 65.53 6 ASP X CA 1
ATOM 1444 C C . ASP C 2 6 ? -2.581 -21.604 18.559 1.00 64.03 6 ASP X C 1
ATOM 1445 O O . ASP C 2 6 ? -3.312 -21.579 17.557 1.00 55.97 6 ASP X O 1
ATOM 1450 N N . ILE C 2 7 ? -1.274 -21.313 18.549 1.00 57.05 7 ILE X N 1
ATOM 1451 C CA . ILE C 2 7 ? -0.571 -20.661 17.480 1.00 56.44 7 ILE X CA 1
ATOM 1452 C C . ILE C 2 7 ? -0.494 -21.576 16.241 1.00 57.49 7 ILE X C 1
ATOM 1453 O O . ILE C 2 7 ? -0.270 -21.082 15.132 1.00 59.57 7 ILE X O 1
ATOM 1458 N N . HIS C 2 8 ? -0.703 -22.888 16.433 1.00 58.75 8 HIS X N 1
ATOM 1459 C CA . HIS C 2 8 ? -0.479 -23.943 15.428 1.00 57.99 8 HIS X CA 1
ATOM 1460 C C . HIS C 2 8 ? -1.746 -24.235 14.608 1.00 55.69 8 HIS X C 1
ATOM 1461 O O . HIS C 2 8 ? -1.681 -25.048 13.689 1.00 55.55 8 HIS X O 1
ATOM 1468 N N . VAL C 2 9 ? -2.889 -23.612 14.937 1.00 50.38 9 VAL X N 1
ATOM 1469 C CA . VAL C 2 9 ? -4.189 -23.955 14.293 1.00 45.72 9 VAL X CA 1
ATOM 1470 C C . VAL C 2 9 ? -4.871 -22.694 13.774 1.00 42.40 9 VAL X C 1
ATOM 1471 O O . VAL C 2 9 ? -4.467 -21.573 14.064 1.00 36.97 9 VAL X O 1
ATOM 1498 N N . GLU C 2 12 ? -10.817 -18.062 15.267 1.00 54.58 12 GLU X N 1
ATOM 1499 C CA . GLU C 2 12 ? -11.933 -17.400 15.985 1.00 56.75 12 GLU X CA 1
ATOM 1500 C C . GLU C 2 12 ? -11.723 -15.869 16.052 1.00 52.92 12 GLU X C 1
ATOM 1501 O O . GLU C 2 12 ? -10.624 -15.395 16.340 1.00 54.04 12 GLU X O 1
ATOM 1503 N N . TRP C 2 13 ? -12.788 -15.098 15.771 1.00 48.82 13 TRP X N 1
ATOM 1504 C CA . TRP C 2 13 ? -12.806 -13.622 15.956 1.00 45.82 13 TRP X CA 1
ATOM 1505 C C . TRP C 2 13 ? -12.341 -13.240 17.371 1.00 46.28 13 TRP X C 1
ATOM 1506 O O . TRP C 2 13 ? -11.368 -12.502 17.560 1.00 42.71 13 TRP X O 1
ATOM 1524 N N . CYS C 2 15 ? -9.528 -14.849 19.223 1.00 51.35 15 CYS X N 1
ATOM 1525 C CA . CYS C 2 15 ? -8.098 -14.661 18.885 1.00 55.29 15 CYS X CA 1
ATOM 1526 C C . CYS C 2 15 ? -7.777 -13.247 18.368 1.00 53.70 15 CYS X C 1
ATOM 1527 O O . CYS C 2 15 ? -6.743 -12.686 18.711 1.00 56.18 15 CYS X O 1
ATOM 1530 N N . PHE C 2 16 ? -8.615 -12.694 17.490 1.00 48.00 16 PHE X N 1
ATOM 1531 C CA . PHE C 2 16 ? -8.253 -11.457 16.817 1.00 47.65 16 PHE X CA 1
ATOM 1532 C C . PHE C 2 16 ? -8.675 -10.254 17.674 1.00 48.49 16 PHE X C 1
ATOM 1533 O O . PHE C 2 16 ? -8.004 -9.234 17.651 1.00 50.22 16 PHE X O 1
ATOM 1549 N N . ARG C 2 18 ? -7.900 -9.989 21.539 1.00 56.49 18 ARG X N 1
ATOM 1550 C CA . ARG C 2 18 ? -6.545 -10.182 21.997 1.00 62.36 18 ARG X CA 1
ATOM 1551 C C . ARG C 2 18 ? -5.525 -9.400 21.158 1.00 62.22 18 ARG X C 1
ATOM 1552 O O . ARG C 2 18 ? -4.409 -9.284 21.626 1.00 58.73 18 ARG X O 1
#

InterPro domains:
  IPR000072 PDGF/VEGF domain [PF00341] (232-310)
  IPR000072 PDGF/VEGF domain [PS50278] (219-315)
  IPR000072 PDGF/VEGF domain [SM00141] (230-312)
  IPR000072 PDGF/VEGF domain [cd00135] (230-313)
  IPR023581 Platelet-derived growth factor, conserved site [PS00249] (255-267)
  IPR027928 Vascular endothelial growth factor, heparin-binding domain [PF14554] (346-395)
  IPR029034 Cystine-knot cytokine [G3DSA:2.10.90.10] (215-327)
  IPR029034 Cystine-knot cytokine [SSF57501] (216-314)
  IPR036841 Vascular endothelial growth factor, heparin-binding domain superfamily [G3DSA:2.10.160.10] (342-395)
  IPR036841 Vascular endothelial growth factor, heparin-binding domain superfamily [SSF57593] (343-395)
  IPR050507 Platelet-derived/Vascular endothelial growth factor [PTHR12025] (154-395)

GO terms:
  GO:0005912 adherens junction (C, IDA)
  GO:0043117 positive regulation of vascular permeability (P, IDA)
  GO:2000048 negative regulation of cell-cell adhesion mediated by cadherin (P, IDA)
  GO:1903141 negative regulation of establishment of endothelial barrier (P, IDA)
  GO:1903392 negative regulation of adherens junction organization (P, IDA)
  GO:0038084 vascular endothelial growth factor signaling pathway (P, IMP)
  GO:0010629 negative regulation of gene expression (P, IMP)
  GO:1905604 negative regulation of blood-brain barrier permeability (P, IMP)
  GO:1903589 positive regulation of blood vessel endothelial cell proliferation involved in sprouting angiogenesis (P, IMP)
  GO:0001938 positive regulation of endothelial cell proliferation (P, IDA)
  GO:0141151 negative regulation of nitric oxide-cGMP mediated signal transduction (P, IDA)
  GO:0071456 cellular response to hypoxia (P, IDA)
  GO:0030224 monocyte differentiation (P, IDA)
  GO:0030225 macrophage differentiation (P, IDA)
  GO:0001525 angiogenesis (P, IDA)
  GO:0001934 positive regulation of protein phosphorylation (P, IDA)
  GO:0035148 tube formation (P, IDA)
  GO:0045766 positive regulation of angiogenesis (P, IDA)
  GO:0010595 positive regulation of endothelial cell migration (P, IDA)
  GO:0031334 positive regulation of protein-containing complex assembly (P, IDA)

Secondary structure (DSSP, 8-state):
-PBPHHHHHHHHBSEEEEEEEEHHHH-GGGTTSEEESSEEEEEEEESB-SSSSEEEEEEEEEEEEEEEEEE-TTS-EEEEEEEEEEEEEEEEEE-/-PBPHHHHHHHHBSEEEEEEEEHHHH-GGGTTSEEESSEEEEEEEESB-SSTTEEEEEEEEEEEEEEEEEE-TTS-EEEEEEEEEEEEEEEEEE-/--TT------

Nearest PDB structures (foldseek):
  6v7k-assembly1_B  TM=9.992E-01  e=2.642E-16  Homo sapiens
  1mkg-assembly3_D  TM=9.737E-01  e=1.352E-15  Homo sapiens
  1mjv-assembly1_B  TM=9.864E-01  e=3.602E-15  Homo sapiens
  3p9w-assembly4_G  TM=9.648E-01  e=2.331E-15  Homo sapiens
  1rv6-assembly1_W  TM=9.425E-01  e=3.561E-11  Homo sapiens

Radius of gyration: 19.54 Å; Cα contacts (8 Å, |Δi|>4): 460; chains: 3; bounding box: 34×42×54 Å

B-factor: mean 53.11, std 19.87, range [26.8, 147.13]

Sequence (200 aa):
EVVKFMDVYQRSYCHPIETLVDIFQEYPDEIEYIFKPSCVPLMRCGGCCCCNDEGLECVPTEESNITMQIMRIKPHQGQHIGEMSFLQHNKCECRPKEVVKFMDVYQRSYCHPIETLVDIFQEYPDEIEYIFKPSCVPLMRCGGCCNDEGLECVPTEESNITMQIMRIKPHQGQHIGEMSFLQHNKCECRPKCDIHVEWCFR

Solvent-accessible surface area: 11261 Å² total

Foldseek 3Di:
DDDDPVRVQVVQAKWWDWDKAFPCVQCVVPVQKCKVVRTDTATDIGGDHPDPQKDKDADDKDKDKDWMWIGGVVDDTDTDIDIDMHGDGIDIGGD/DDDDDVNVVVVQAWWWDWDWAFVCVVVVVLVQKCKVPRIDTATDIHGDHPDPQKDKAADDKDKDKDWMWIGHPVDDTDTDIDMDMHGHGIDIDGD/DDPPDPVVCD